Protein AF-A0A7Y6PXS3-F1 (afdb_monomer)

Foldseek 3Di:
DVVVVVVVVVVVVVVVVVVVVVVVVVVVVVVVVVVVVVVVVLPPPQQLQKDFPFFDPDDPVPFDDDPAWTQDPVVRFIEGEQQAPDSVRVSCVCVVCVLFHKYKFWADPVSDTHHPPPVVVVVVVVVVVVVVVVVVCCVVVVVVVVVVVVVDDDDDDDDDDDDDDDDDPPDDPPPPPPPPPDPPVPPPPPPRDITIHGMDRDPDPDD

Solvent-accessible surface area (backbone atoms only — not comparable to full-atom values): 12526 Å² total; per-residue (Å²): 122,66,70,62,56,55,51,53,54,49,51,54,50,50,53,52,51,50,53,49,51,58,51,52,49,54,53,51,52,51,53,49,51,54,51,50,51,52,51,51,64,73,59,51,73,57,72,83,43,53,42,63,72,49,72,51,85,73,63,72,87,81,37,56,69,61,84,48,45,25,43,36,84,88,80,72,42,57,34,34,29,42,34,72,23,40,68,68,56,40,48,51,51,39,61,77,48,73,32,75,44,30,36,32,36,43,32,49,95,88,65,50,71,46,33,63,64,36,63,68,61,54,51,54,50,49,52,50,51,54,52,53,51,51,52,52,48,50,55,55,49,49,51,49,51,54,57,60,58,74,70,71,83,82,86,85,89,84,90,84,87,86,86,88,87,81,88,83,86,84,72,78,82,77,72,73,74,74,77,69,76,70,78,72,84,64,85,71,83,59,76,76,43,76,49,35,16,32,43,37,66,62,81,81,80,90,124

Radius of gyration: 32.21 Å; Cα contacts (8 Å, |Δi|>4): 172; chains: 1; bounding box: 71×82×68 Å

Sequence (207 aa):
MSYRNDVDALAARHDALAAEVAAKSRELDSTRQLLDEAKAKARLPVLPNIRVASPCHADWTAMTGDERVRACAQCNKNVYNLSEMTRDEAEALIVSREGRLCVRYYQRTDGTILLKDCSVGITQRRKRRVIAAGAAALLAGGGLFMFLRSRGDDAPSSRISVATEPESLMGVVAVRPETVPQPEVEAMQGQMMVKMGDVAVDPIEDR

Secondary structure (DSSP, 8-state):
-HHHHHHHHHHHHHHHHHHHHHHHHHHHHHHHHHHHHHHHHHTS-TGGGEEEEEE----GGGSEE-SSEEEETTTTEEEEEGGGS-HHHHHHHHHHTTT-SEEEEEE-TTS-EE-TT-HHHHHHHHHHHHHHHHHHHHHHHHHHHHHHHTT-----------------------------------------EEEEEEEEEPP----

Mean predicted aligned error: 17.83 Å

pLDDT: mean 72.42, std 19.6, range [31.81, 98.56]

Structure (mmCIF, N/CA/C/O backbone):
data_AF-A0A7Y6PXS3-F1
#
_entry.id   AF-A0A7Y6PXS3-F1
#
loop_
_atom_site.group_PDB
_atom_site.id
_atom_site.type_symbol
_atom_site.label_atom_id
_atom_site.label_alt_id
_atom_site.label_comp_id
_atom_site.label_asym_id
_atom_site.label_entity_id
_atom_site.label_seq_id
_atom_site.pdbx_PDB_ins_code
_atom_site.Cartn_x
_atom_site.Cartn_y
_atom_site.Cartn_z
_atom_site.occupancy
_atom_site.B_iso_or_equiv
_atom_site.auth_seq_id
_atom_site.auth_comp_id
_atom_site.auth_asym_id
_atom_site.auth_atom_id
_atom_site.pdbx_PDB_model_num
ATOM 1 N N . MET A 1 1 ? 50.178 -14.813 -39.168 1.00 64.31 1 MET A N 1
ATOM 2 C CA . MET A 1 1 ? 48.741 -15.112 -39.373 1.00 64.31 1 MET A CA 1
ATOM 3 C C . MET A 1 1 ? 47.994 -15.498 -38.087 1.00 64.31 1 MET A C 1
ATOM 5 O O . MET A 1 1 ? 46.794 -15.297 -38.077 1.00 64.31 1 MET 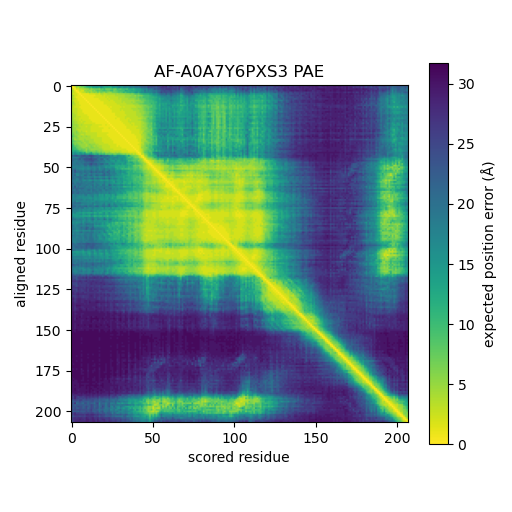A O 1
ATOM 9 N N . SER A 1 2 ? 48.651 -15.944 -36.999 1.00 75.19 2 SER A N 1
ATOM 10 C CA . SER A 1 2 ? 47.989 -16.347 -35.731 1.00 75.19 2 SER A CA 1
ATOM 11 C C . SER A 1 2 ? 47.136 -15.256 -35.061 1.00 75.19 2 SER A C 1
ATOM 13 O O . SER A 1 2 ? 45.990 -15.505 -34.723 1.00 75.19 2 SER A O 1
ATOM 15 N N . TYR A 1 3 ? 47.651 -14.024 -34.958 1.00 76.31 3 TYR A N 1
ATOM 16 C CA . TYR A 1 3 ? 47.002 -12.940 -34.202 1.00 76.31 3 TYR A CA 1
ATOM 17 C C . TYR A 1 3 ? 45.586 -12.570 -34.684 1.00 76.31 3 TYR A C 1
ATOM 19 O O . TYR A 1 3 ? 44.718 -12.293 -33.866 1.00 76.31 3 TYR A O 1
ATOM 27 N N . ARG A 1 4 ? 45.326 -12.577 -36.002 1.00 78.50 4 ARG A N 1
ATOM 28 C CA . ARG A 1 4 ? 43.981 -12.271 -36.531 1.00 78.50 4 ARG A CA 1
ATOM 29 C C . ARG A 1 4 ? 42.959 -13.339 -36.134 1.00 78.50 4 ARG A C 1
ATOM 31 O O . ARG A 1 4 ? 41.868 -12.984 -35.716 1.00 78.50 4 ARG A O 1
ATOM 38 N N . ASN A 1 5 ? 43.354 -14.612 -36.157 1.00 87.75 5 ASN A N 1
ATOM 39 C CA . ASN A 1 5 ? 42.475 -15.716 -35.770 1.00 87.75 5 ASN A CA 1
ATOM 40 C C . ASN A 1 5 ? 42.091 -15.648 -34.282 1.00 87.75 5 ASN A C 1
ATOM 42 O O . ASN A 1 5 ? 40.957 -15.958 -33.927 1.00 87.75 5 ASN A O 1
ATOM 46 N N . ASP A 1 6 ? 43.014 -15.213 -33.419 1.00 91.94 6 ASP A N 1
ATOM 47 C CA . ASP A 1 6 ? 42.749 -15.059 -31.984 1.00 91.94 6 ASP A CA 1
ATOM 48 C C . ASP A 1 6 ? 41.764 -13.908 -31.707 1.00 91.94 6 ASP A C 1
ATOM 50 O O . ASP A 1 6 ? 40.873 -14.035 -30.866 1.00 91.94 6 ASP A O 1
ATOM 54 N N . VAL A 1 7 ? 41.884 -12.799 -32.447 1.00 95.12 7 VAL A N 1
ATOM 55 C CA . VAL A 1 7 ? 40.955 -11.659 -32.358 1.00 95.12 7 VAL A CA 1
ATOM 56 C C . VAL A 1 7 ? 39.558 -12.051 -32.839 1.00 95.12 7 VAL A C 1
ATOM 58 O O . VAL A 1 7 ? 38.582 -11.757 -32.151 1.00 95.12 7 VAL A O 1
ATOM 61 N N . ASP A 1 8 ? 39.457 -12.767 -33.959 1.00 94.75 8 ASP A N 1
ATOM 62 C CA . ASP A 1 8 ? 38.175 -13.236 -34.492 1.00 94.75 8 ASP A CA 1
ATOM 63 C C . ASP A 1 8 ? 37.494 -14.225 -33.527 1.00 94.75 8 ASP A C 1
ATOM 65 O O . ASP A 1 8 ? 36.286 -14.154 -33.294 1.00 94.75 8 ASP A O 1
ATOM 69 N N . ALA A 1 9 ? 38.270 -15.107 -32.884 1.00 94.56 9 ALA A N 1
ATOM 70 C CA . ALA A 1 9 ? 37.759 -16.027 -31.869 1.00 94.56 9 ALA A CA 1
ATOM 71 C C . ALA A 1 9 ? 37.239 -15.299 -30.616 1.00 94.56 9 ALA A C 1
ATOM 73 O O . ALA A 1 9 ? 36.223 -15.699 -30.038 1.00 94.56 9 ALA A O 1
ATOM 74 N N . LEU A 1 10 ? 37.914 -14.230 -30.185 1.00 96.50 10 LEU A N 1
ATOM 75 C CA . LEU A 1 10 ? 37.460 -13.397 -29.070 1.00 96.50 10 LEU A CA 1
ATOM 76 C C . LEU A 1 10 ? 36.211 -12.591 -29.431 1.00 96.50 10 LEU A C 1
ATOM 78 O O . LEU A 1 10 ? 35.295 -12.525 -28.613 1.00 96.50 10 LEU A O 1
ATOM 82 N N . ALA A 1 11 ? 36.143 -12.038 -30.644 1.00 96.50 11 ALA A N 1
ATOM 83 C CA . ALA A 1 11 ? 34.960 -11.340 -31.141 1.00 96.50 11 ALA A CA 1
ATOM 84 C C . ALA A 1 11 ? 33.741 -12.277 -31.176 1.00 96.50 11 ALA A C 1
ATOM 86 O O . ALA A 1 11 ? 32.699 -11.954 -30.614 1.00 96.50 11 ALA A O 1
ATOM 87 N N . ALA A 1 12 ? 33.903 -13.498 -31.694 1.00 96.25 12 ALA A N 1
ATOM 88 C CA . ALA A 1 12 ? 32.833 -14.494 -31.703 1.00 96.25 12 ALA A CA 1
ATOM 89 C C . ALA A 1 12 ? 32.352 -14.867 -30.287 1.00 96.25 12 ALA A C 1
ATOM 91 O O . ALA A 1 12 ? 31.154 -15.026 -30.051 1.00 96.25 12 ALA A O 1
ATOM 92 N N . ARG A 1 13 ? 33.271 -14.982 -29.316 1.00 97.62 13 ARG A N 1
ATOM 93 C CA . ARG A 1 13 ? 32.910 -15.212 -27.905 1.00 97.62 13 ARG A CA 1
ATOM 94 C C . ARG A 1 13 ? 32.180 -14.022 -27.297 1.00 97.62 13 ARG A C 1
ATOM 96 O O . ARG A 1 13 ? 31.221 -14.227 -26.559 1.00 97.62 13 ARG A O 1
ATOM 103 N N . HIS A 1 14 ? 32.631 -12.805 -27.587 1.00 98.31 14 HIS A N 1
ATOM 104 C CA . HIS A 1 14 ? 31.965 -11.587 -27.141 1.00 98.31 14 HIS A CA 1
ATOM 105 C C . HIS A 1 14 ? 30.523 -11.542 -27.653 1.00 98.31 14 HIS A C 1
ATOM 107 O O . HIS A 1 14 ? 29.606 -11.344 -26.861 1.00 98.31 14 HIS A O 1
ATOM 113 N N . ASP A 1 15 ? 30.313 -11.802 -28.940 1.00 98.25 15 ASP A N 1
ATOM 114 C CA . ASP A 1 15 ? 28.985 -11.751 -29.550 1.00 98.25 15 ASP A CA 1
ATOM 115 C C . ASP A 1 15 ? 28.064 -12.851 -29.005 1.00 98.25 15 ASP A C 1
ATOM 117 O O . ASP A 1 15 ? 26.885 -12.606 -28.743 1.00 98.25 15 ASP A O 1
ATOM 121 N N . ALA A 1 16 ? 28.609 -14.043 -28.737 1.00 97.81 16 ALA A N 1
ATOM 122 C CA . ALA A 1 16 ? 27.878 -15.118 -28.072 1.00 97.81 16 ALA A CA 1
ATOM 123 C C . ALA A 1 16 ? 27.448 -14.732 -26.644 1.00 97.81 16 ALA A C 1
ATOM 125 O O . ALA A 1 16 ? 26.290 -14.928 -26.272 1.00 97.81 16 ALA A O 1
ATOM 126 N N . LEU A 1 17 ? 28.350 -14.135 -25.858 1.00 98.38 17 LEU A N 1
ATOM 127 C CA . LEU A 1 17 ? 28.033 -13.644 -24.513 1.00 98.38 17 LEU A CA 1
ATOM 128 C C . LEU A 1 17 ? 27.019 -12.495 -24.558 1.00 98.38 17 LEU A C 1
ATOM 130 O O . LEU A 1 17 ? 26.105 -12.456 -23.738 1.00 98.38 17 LEU A O 1
ATOM 134 N N . ALA A 1 18 ? 27.135 -11.587 -25.528 1.00 98.12 18 ALA A N 1
ATOM 135 C CA . ALA A 1 18 ? 26.183 -10.500 -25.722 1.00 98.12 18 ALA A CA 1
ATOM 136 C C . ALA A 1 18 ? 24.776 -11.035 -26.039 1.00 98.12 18 ALA A C 1
ATOM 138 O O . ALA A 1 18 ? 23.789 -10.557 -25.473 1.00 98.12 18 ALA A O 1
ATOM 139 N N . ALA A 1 19 ? 24.679 -12.071 -26.878 1.00 97.81 19 ALA A N 1
ATOM 140 C CA . ALA A 1 19 ? 23.418 -12.748 -27.163 1.00 97.81 19 ALA A CA 1
ATOM 141 C C . ALA A 1 19 ? 22.831 -13.436 -25.916 1.00 97.81 19 ALA A C 1
ATOM 143 O O . ALA A 1 19 ? 21.621 -13.355 -25.685 1.00 97.81 19 ALA A O 1
ATOM 144 N N . GLU A 1 20 ? 23.668 -14.063 -25.082 1.00 98.06 20 GLU A N 1
ATOM 145 C CA . GLU A 1 20 ? 23.229 -14.674 -23.821 1.00 98.06 20 GLU A CA 1
ATOM 146 C C . GLU A 1 20 ? 22.713 -13.624 -22.824 1.00 98.06 20 GLU A C 1
ATOM 148 O O . GLU A 1 20 ? 21.640 -13.793 -22.239 1.00 98.06 20 GLU A O 1
ATOM 153 N N . VAL A 1 21 ? 23.426 -12.504 -22.667 1.00 98.56 21 VAL A N 1
ATOM 154 C CA . VAL A 1 21 ? 22.996 -11.381 -21.818 1.00 98.56 21 VAL A CA 1
ATOM 155 C C . VAL A 1 21 ? 21.653 -10.830 -22.294 1.00 98.56 21 VAL A C 1
ATOM 157 O O . VAL A 1 21 ? 20.761 -10.617 -21.474 1.00 98.56 21 VAL A O 1
ATOM 160 N N . ALA A 1 22 ? 21.466 -10.672 -23.608 1.00 98.00 22 ALA A N 1
ATOM 161 C CA . ALA A 1 22 ? 20.204 -10.218 -24.191 1.00 98.00 22 ALA A CA 1
ATOM 162 C C . ALA A 1 22 ? 19.053 -11.232 -24.027 1.00 98.00 22 ALA A C 1
ATOM 164 O O . ALA A 1 22 ? 17.876 -10.862 -24.028 1.00 98.00 22 ALA A O 1
ATOM 165 N N . ALA A 1 23 ? 19.346 -12.530 -23.915 1.00 97.62 23 ALA A N 1
ATOM 166 C CA . ALA A 1 23 ? 18.339 -13.536 -23.583 1.00 97.62 23 ALA A CA 1
ATOM 167 C C . ALA A 1 23 ? 17.927 -13.439 -22.105 1.00 97.62 23 ALA A C 1
ATOM 169 O O . ALA A 1 23 ? 16.736 -13.344 -21.811 1.00 97.62 23 ALA A O 1
ATOM 170 N N . LYS A 1 24 ? 18.902 -13.367 -21.191 1.00 97.94 24 LYS A N 1
ATOM 171 C CA . LYS A 1 24 ? 18.648 -13.246 -19.747 1.00 97.94 24 LYS A CA 1
ATOM 172 C C . LYS A 1 24 ? 17.965 -11.935 -19.365 1.00 97.94 24 LYS A C 1
ATOM 174 O O . LYS A 1 24 ? 17.116 -11.936 -18.479 1.00 97.94 24 LYS A O 1
ATOM 179 N N . SER A 1 25 ? 18.283 -10.823 -20.029 1.00 98.25 25 SER A N 1
ATOM 180 C CA . SER A 1 25 ? 17.599 -9.550 -19.771 1.00 98.25 25 SER A CA 1
ATOM 181 C C . SER A 1 25 ? 16.106 -9.637 -20.095 1.00 98.25 25 SER A C 1
ATOM 183 O O . SER A 1 25 ? 15.288 -9.200 -19.292 1.00 98.25 25 SER A O 1
ATOM 185 N N . ARG A 1 26 ? 15.737 -10.292 -21.206 1.00 98.12 26 ARG A N 1
ATOM 186 C CA . ARG A 1 26 ? 14.329 -10.531 -21.571 1.00 98.12 26 ARG A CA 1
ATOM 187 C C . ARG A 1 26 ? 13.597 -11.394 -20.543 1.00 98.12 26 ARG A C 1
ATOM 189 O O . ARG A 1 26 ? 12.448 -11.110 -20.217 1.00 98.12 26 ARG A O 1
ATOM 196 N N . GLU A 1 27 ? 14.254 -12.424 -20.015 1.00 97.81 27 GLU A N 1
ATOM 197 C CA . GLU A 1 27 ? 13.696 -13.268 -18.950 1.00 97.81 27 GLU A CA 1
ATOM 198 C C . GLU A 1 27 ? 13.474 -12.477 -17.647 1.00 97.81 27 GLU A C 1
ATOM 200 O O . GLU A 1 27 ? 12.410 -12.574 -17.024 1.00 97.81 27 GLU A O 1
ATOM 205 N N . LEU A 1 28 ? 14.444 -11.639 -17.260 1.00 98.12 28 LEU A N 1
ATOM 206 C CA . LEU A 1 28 ? 14.321 -10.747 -16.104 1.00 98.12 28 LEU A CA 1
ATOM 207 C C . LEU A 1 28 ? 13.178 -9.741 -16.276 1.00 98.12 28 LEU A C 1
ATOM 209 O O . LEU A 1 28 ? 12.398 -9.546 -15.342 1.00 98.12 28 LEU A O 1
ATOM 213 N N . ASP A 1 29 ? 13.041 -9.142 -17.459 1.00 98.06 29 ASP A N 1
ATOM 214 C CA . ASP A 1 29 ? 11.965 -8.196 -17.760 1.00 98.06 29 ASP A CA 1
ATOM 215 C C . ASP A 1 29 ? 10.587 -8.870 -17.692 1.00 98.06 29 ASP A C 1
ATOM 217 O O . ASP A 1 29 ? 9.667 -8.331 -17.073 1.00 98.06 29 ASP A O 1
ATOM 221 N N . SER A 1 30 ? 10.452 -10.085 -18.237 1.00 97.75 30 SER A N 1
ATOM 222 C CA . SER A 1 30 ? 9.224 -10.883 -18.120 1.00 97.75 30 SER A CA 1
ATOM 223 C C . SER A 1 30 ? 8.884 -11.188 -16.660 1.00 97.75 30 SER A C 1
ATOM 225 O O . SER A 1 30 ? 7.739 -11.039 -16.238 1.00 97.75 30 SER A O 1
ATOM 227 N N . THR A 1 31 ? 9.872 -11.596 -15.863 1.00 96.75 31 THR A N 1
ATOM 228 C CA . THR A 1 31 ? 9.669 -11.904 -14.438 1.00 96.75 31 THR A CA 1
ATOM 229 C C . THR A 1 31 ? 9.246 -10.660 -13.659 1.00 96.75 31 THR A C 1
ATOM 231 O O . THR A 1 31 ? 8.359 -10.719 -12.806 1.00 96.75 31 THR A O 1
ATOM 234 N N . ARG A 1 32 ? 9.844 -9.508 -13.977 1.00 97.12 32 ARG A N 1
ATOM 235 C CA . ARG A 1 32 ? 9.475 -8.220 -13.390 1.00 97.12 32 ARG A CA 1
ATOM 236 C C . ARG A 1 32 ? 8.030 -7.845 -13.712 1.00 97.12 32 ARG A C 1
ATOM 238 O O . ARG A 1 32 ? 7.315 -7.437 -12.802 1.00 97.12 32 ARG A O 1
ATOM 245 N N . GLN A 1 33 ? 7.590 -8.020 -14.958 1.00 96.44 33 GLN A N 1
ATOM 246 C CA . GLN A 1 33 ? 6.200 -7.758 -15.350 1.00 96.44 33 GLN A CA 1
ATOM 247 C C . GLN A 1 33 ? 5.212 -8.629 -14.566 1.00 96.44 33 GLN A C 1
ATOM 249 O O . GLN A 1 33 ? 4.245 -8.103 -14.018 1.00 96.44 33 GLN A O 1
ATOM 254 N N . LEU A 1 34 ? 5.491 -9.930 -14.427 1.00 94.00 34 LEU A N 1
ATOM 255 C CA . LEU A 1 34 ? 4.662 -10.844 -13.631 1.00 94.00 34 LEU A CA 1
ATOM 256 C C . LEU A 1 34 ? 4.601 -10.430 -12.154 1.00 94.00 34 LEU A C 1
ATOM 258 O O . LEU A 1 34 ? 3.540 -10.481 -11.529 1.00 94.00 34 LEU A O 1
ATOM 262 N N . LEU A 1 35 ? 5.729 -9.990 -11.590 1.00 93.69 35 LEU A N 1
ATOM 263 C CA . LEU A 1 35 ? 5.781 -9.494 -10.217 1.00 93.69 35 LEU A CA 1
ATOM 264 C C . LEU A 1 35 ? 4.953 -8.214 -10.043 1.00 93.69 35 LEU A C 1
ATOM 266 O O . LEU A 1 35 ? 4.255 -8.066 -9.038 1.00 93.69 35 LEU A O 1
ATOM 270 N N . ASP A 1 36 ? 5.036 -7.290 -10.996 1.00 87.31 36 ASP A N 1
ATOM 271 C CA . ASP A 1 36 ? 4.289 -6.034 -10.962 1.00 87.31 36 ASP A CA 1
ATOM 272 C C . ASP A 1 36 ? 2.778 -6.279 -11.119 1.00 87.31 36 ASP A C 1
ATOM 274 O O . ASP A 1 36 ? 1.988 -5.685 -10.383 1.00 87.31 36 ASP A O 1
ATOM 278 N N . GLU A 1 37 ? 2.369 -7.223 -11.973 1.00 84.56 37 GLU A N 1
ATOM 279 C CA . GLU A 1 37 ? 0.974 -7.664 -12.092 1.00 84.56 37 GLU A CA 1
ATOM 280 C C . GLU A 1 37 ? 0.470 -8.310 -10.792 1.00 84.56 37 GLU A C 1
ATOM 282 O O . GLU A 1 37 ? -0.598 -7.952 -10.290 1.00 84.56 37 GLU A O 1
ATOM 287 N N . ALA A 1 38 ? 1.245 -9.220 -10.194 1.00 80.38 38 ALA A N 1
ATOM 288 C CA . ALA A 1 38 ? 0.886 -9.852 -8.925 1.00 80.38 38 ALA A CA 1
ATOM 289 C C . ALA A 1 38 ? 0.753 -8.824 -7.788 1.00 80.38 38 ALA A C 1
ATOM 291 O O . ALA A 1 38 ? -0.185 -8.887 -6.992 1.00 80.38 38 ALA A O 1
ATOM 292 N N . LYS A 1 39 ? 1.648 -7.828 -7.733 1.00 77.69 39 LYS A N 1
ATOM 293 C CA . LYS A 1 39 ? 1.549 -6.707 -6.786 1.00 77.69 39 LYS A CA 1
ATOM 294 C C . LYS A 1 39 ? 0.325 -5.839 -7.049 1.00 77.69 39 LYS A C 1
ATOM 296 O O . LYS A 1 39 ? -0.316 -5.420 -6.092 1.00 77.69 39 LYS A O 1
ATOM 301 N N . ALA A 1 40 ? -0.006 -5.561 -8.308 1.00 71.44 40 ALA A N 1
ATOM 302 C CA . ALA A 1 40 ? -1.217 -4.824 -8.657 1.00 71.44 40 ALA A CA 1
ATOM 303 C C . ALA A 1 40 ? -2.475 -5.589 -8.218 1.00 71.44 40 ALA A C 1
ATOM 305 O O . ALA A 1 40 ? -3.365 -4.987 -7.624 1.00 71.44 40 ALA A O 1
ATOM 306 N N . LYS A 1 41 ? -2.498 -6.918 -8.404 1.00 69.94 41 LYS A N 1
ATOM 307 C CA . LYS A 1 41 ? -3.568 -7.799 -7.909 1.00 69.94 41 LYS A CA 1
ATOM 308 C C . LYS A 1 41 ? -3.692 -7.775 -6.381 1.00 69.94 41 LYS A C 1
ATOM 310 O O . LYS A 1 41 ? -4.790 -7.674 -5.848 1.00 69.94 41 LYS A O 1
ATOM 315 N N . ALA A 1 42 ? -2.569 -7.780 -5.666 1.00 65.38 42 ALA A N 1
ATOM 316 C CA . ALA A 1 42 ? -2.560 -7.633 -4.209 1.00 65.38 42 ALA A CA 1
ATOM 317 C C . ALA A 1 42 ? -2.992 -6.230 -3.729 1.00 65.38 42 ALA A C 1
ATOM 319 O O . ALA A 1 42 ? -3.463 -6.090 -2.604 1.00 65.38 42 ALA A O 1
ATOM 320 N N . ARG A 1 43 ? -2.835 -5.201 -4.574 1.00 60.56 43 ARG A N 1
ATOM 321 C CA . ARG A 1 43 ? -3.251 -3.810 -4.328 1.00 60.56 43 ARG A CA 1
ATOM 322 C C . ARG A 1 43 ? -4.677 -3.498 -4.790 1.00 60.56 43 ARG A C 1
ATOM 324 O O . ARG A 1 43 ? -5.063 -2.329 -4.715 1.00 60.56 43 ARG A O 1
ATOM 331 N N . LEU A 1 44 ? -5.465 -4.474 -5.280 1.00 60.84 44 LEU A N 1
ATOM 332 C CA . LEU A 1 44 ? -6.900 -4.227 -5.484 1.00 60.84 44 LEU A CA 1
ATOM 333 C C . LEU A 1 44 ? -7.463 -3.645 -4.187 1.00 60.84 44 LEU A C 1
ATOM 335 O O . LEU A 1 44 ? -7.051 -4.078 -3.113 1.00 60.84 44 LEU A O 1
ATOM 339 N N . PRO A 1 45 ? -8.329 -2.626 -4.263 1.00 63.00 45 PRO A N 1
ATOM 340 C CA . PRO A 1 45 ? -8.551 -1.726 -3.149 1.00 63.00 45 PRO A CA 1
ATOM 341 C C . PRO A 1 45 ? -9.286 -2.455 -2.018 1.00 63.00 45 PRO A C 1
ATOM 343 O O . PRO A 1 45 ? -10.512 -2.474 -1.953 1.00 63.00 45 PRO A O 1
ATOM 346 N N . VAL A 1 46 ? -8.512 -3.049 -1.105 1.00 71.62 46 VAL A N 1
ATOM 347 C CA . VAL A 1 46 ? -9.026 -3.839 0.017 1.00 71.62 46 VAL A CA 1
ATOM 348 C C . VAL A 1 46 ? -9.764 -2.917 0.984 1.00 71.62 46 VAL A C 1
ATOM 350 O O . VAL A 1 46 ? -10.853 -3.234 1.441 1.00 71.62 46 VAL A O 1
ATOM 353 N N . LEU A 1 47 ? -9.217 -1.724 1.244 1.00 75.62 47 LEU A N 1
ATOM 354 C CA . LEU A 1 47 ? -9.760 -0.783 2.229 1.00 75.62 47 LEU A CA 1
ATOM 355 C C . LEU A 1 47 ? -11.200 -0.295 1.973 1.00 75.62 47 LEU A C 1
ATOM 357 O O . LEU A 1 47 ? -11.964 -0.285 2.935 1.00 75.62 47 LEU A O 1
ATOM 361 N N . PRO A 1 48 ? -11.619 0.126 0.761 1.00 74.44 48 PRO A N 1
ATOM 362 C CA . PRO A 1 48 ? -13.012 0.524 0.537 1.00 74.44 48 PRO A CA 1
ATOM 363 C C . PRO A 1 48 ? -14.015 -0.633 0.639 1.00 74.44 48 PRO A C 1
ATOM 365 O O . PRO A 1 48 ? -15.190 -0.371 0.880 1.00 74.44 48 PRO A O 1
ATOM 368 N N . ASN A 1 49 ? -13.567 -1.885 0.517 1.00 74.44 49 ASN A N 1
ATOM 369 C CA . ASN A 1 49 ? -14.426 -3.073 0.586 1.00 74.44 49 ASN A CA 1
ATOM 370 C C . ASN A 1 49 ? -14.496 -3.690 1.993 1.00 74.44 49 ASN A C 1
ATOM 372 O O . ASN A 1 49 ? -15.097 -4.747 2.184 1.00 74.44 49 ASN A O 1
ATOM 376 N N . ILE A 1 50 ? -13.882 -3.046 2.988 1.00 78.50 50 ILE A N 1
ATOM 377 C CA . ILE A 1 50 ? -13.900 -3.514 4.372 1.00 78.50 50 ILE A CA 1
ATOM 378 C C . ILE A 1 50 ? -15.075 -2.917 5.126 1.00 78.50 50 ILE A C 1
ATOM 380 O O . ILE A 1 50 ? -15.250 -1.696 5.213 1.00 78.50 50 ILE A O 1
ATOM 384 N N . ARG A 1 51 ? -15.838 -3.800 5.766 1.00 80.25 51 ARG A N 1
ATOM 385 C CA . ARG A 1 51 ? -16.883 -3.435 6.718 1.00 80.25 51 ARG A CA 1
ATOM 386 C C . ARG A 1 51 ? -16.639 -4.150 8.038 1.00 80.25 51 ARG A C 1
ATOM 388 O O . ARG A 1 51 ? -16.105 -5.253 8.081 1.00 80.25 51 ARG A O 1
ATOM 395 N N . VAL A 1 52 ? -17.062 -3.520 9.128 1.00 82.94 52 VAL A N 1
ATOM 396 C CA . VAL A 1 52 ? -17.152 -4.195 10.423 1.00 82.94 52 VAL A CA 1
ATOM 397 C C . VAL A 1 52 ? -18.416 -5.050 10.416 1.00 82.94 52 VAL A C 1
ATOM 399 O O . VAL A 1 52 ? -19.517 -4.499 10.416 1.00 82.94 52 VAL A O 1
ATOM 402 N N . ALA A 1 53 ? -18.259 -6.372 10.382 1.00 79.56 53 ALA A N 1
ATOM 403 C CA . ALA A 1 53 ? -19.380 -7.313 10.364 1.00 79.56 53 ALA A CA 1
ATOM 404 C C . ALA A 1 53 ? -19.959 -7.543 11.765 1.00 79.56 53 ALA A C 1
ATOM 406 O O . ALA A 1 53 ? -21.177 -7.562 11.934 1.00 79.56 53 ALA A O 1
ATOM 407 N N . SER A 1 54 ? -19.097 -7.671 12.777 1.00 81.25 54 SER A N 1
ATOM 408 C CA . SER A 1 54 ? -19.492 -7.836 14.181 1.00 81.25 54 SER A CA 1
ATOM 409 C C . SER A 1 54 ? -18.980 -6.653 15.015 1.00 81.25 54 SER A C 1
ATOM 411 O O . SER A 1 54 ? -17.806 -6.616 15.395 1.00 81.25 54 SER A O 1
ATOM 413 N N . PRO A 1 55 ? -19.824 -5.646 15.304 1.00 84.62 55 PRO A N 1
ATOM 414 C CA . PRO A 1 55 ? -19.394 -4.479 16.062 1.00 84.62 55 PRO A CA 1
ATOM 415 C C . PRO A 1 55 ? -19.016 -4.847 17.504 1.00 84.62 55 PRO A C 1
ATOM 417 O O . PRO A 1 55 ? -19.809 -5.415 18.257 1.00 84.62 55 PRO A O 1
ATOM 420 N N . CYS A 1 56 ? -17.804 -4.478 17.913 1.00 85.44 56 CYS A N 1
ATOM 421 C CA . CYS A 1 56 ? -17.344 -4.571 19.293 1.00 85.44 56 CYS A CA 1
ATOM 422 C C . CYS A 1 56 ? -17.639 -3.244 20.004 1.00 85.44 56 CYS A C 1
ATOM 424 O O . CYS A 1 56 ? -17.265 -2.181 19.517 1.00 85.44 56 CYS A O 1
ATOM 426 N N . HIS A 1 57 ? -18.308 -3.311 21.155 1.00 84.62 57 HIS A N 1
ATOM 427 C CA . HIS A 1 57 ? -18.767 -2.136 21.909 1.00 84.62 57 HIS A CA 1
ATOM 428 C C . HIS A 1 57 ? -17.869 -1.814 23.116 1.00 84.62 57 HIS A C 1
ATOM 430 O O . HIS A 1 57 ? -18.206 -0.952 23.924 1.00 84.62 57 HIS A O 1
ATOM 436 N N . ALA A 1 58 ? -16.743 -2.519 23.259 1.00 87.75 58 ALA A N 1
ATOM 437 C CA . ALA A 1 58 ? -15.792 -2.291 24.338 1.00 87.75 58 ALA A CA 1
ATOM 438 C C . ALA A 1 58 ? -15.201 -0.872 24.281 1.00 87.75 58 ALA A C 1
ATOM 440 O O . ALA A 1 58 ? -14.948 -0.331 23.203 1.00 87.75 58 ALA A O 1
ATOM 441 N N . ASP A 1 59 ? -14.907 -0.285 25.440 1.00 87.88 59 ASP A N 1
ATOM 442 C CA . ASP A 1 59 ? -14.198 0.992 25.483 1.00 87.88 59 ASP A CA 1
ATOM 443 C C . ASP A 1 59 ? -12.711 0.781 25.177 1.00 87.88 59 ASP A C 1
ATOM 445 O O . ASP A 1 59 ? -11.993 0.099 25.906 1.00 87.88 59 ASP A O 1
ATOM 449 N N . TRP A 1 60 ? -12.243 1.405 24.100 1.00 87.31 60 TRP A N 1
ATOM 450 C CA . TRP A 1 60 ? -10.835 1.434 23.705 1.00 87.31 60 TRP A CA 1
ATOM 451 C C . TRP A 1 60 ? -9.922 1.988 24.798 1.00 87.31 60 TRP A C 1
ATOM 453 O O . TRP A 1 60 ? -8.799 1.511 24.962 1.00 87.31 60 TRP A O 1
ATOM 463 N N . THR A 1 61 ? -10.398 2.978 25.555 1.00 88.12 61 THR A N 1
ATOM 464 C CA . THR A 1 61 ? -9.620 3.647 26.608 1.00 88.12 61 THR A CA 1
ATOM 465 C C . THR A 1 61 ? -9.313 2.698 27.762 1.00 88.12 61 THR A C 1
ATOM 467 O O . THR A 1 61 ? -8.248 2.796 28.363 1.00 88.12 61 THR A O 1
ATOM 470 N N . ALA A 1 62 ? -10.206 1.740 28.019 1.00 88.56 62 ALA A N 1
ATOM 471 C CA . ALA A 1 62 ? -10.048 0.708 29.038 1.00 88.56 62 ALA A CA 1
ATOM 472 C C . ALA A 1 62 ? -9.183 -0.487 28.583 1.00 88.56 62 ALA A C 1
ATOM 474 O O . ALA A 1 62 ? -8.911 -1.384 29.379 1.00 88.56 62 ALA A O 1
ATOM 475 N N . MET A 1 63 ? -8.761 -0.532 27.313 1.00 90.75 63 MET A N 1
ATOM 476 C CA . MET A 1 63 ? -7.918 -1.609 26.785 1.00 90.75 63 MET A CA 1
ATOM 477 C C . MET A 1 63 ? -6.434 -1.365 27.072 1.00 90.75 63 MET A C 1
ATOM 479 O O . MET A 1 63 ? -5.964 -0.230 27.117 1.00 90.75 63 MET A O 1
ATOM 483 N N . THR A 1 64 ? -5.671 -2.449 27.191 1.00 89.94 64 THR A N 1
ATOM 484 C CA . THR A 1 64 ? -4.220 -2.401 27.410 1.00 89.94 64 THR A CA 1
ATOM 485 C C . THR A 1 64 ? -3.469 -2.499 26.083 1.00 89.94 64 THR A C 1
ATOM 487 O O . THR A 1 64 ? -3.743 -3.394 25.283 1.00 89.94 64 THR A O 1
ATOM 490 N N . GLY A 1 65 ? -2.511 -1.603 25.847 1.00 91.31 65 GLY A N 1
ATOM 491 C CA . GLY A 1 65 ? -1.672 -1.594 24.646 1.00 91.31 65 GLY A CA 1
ATOM 492 C C . GLY A 1 65 ? -1.194 -0.190 24.286 1.00 91.31 65 GLY A C 1
ATOM 493 O O . GLY A 1 65 ? -1.114 0.676 25.156 1.00 91.31 65 GLY A O 1
ATOM 494 N N . ASP A 1 66 ? -0.889 0.026 23.009 1.00 90.94 66 ASP A N 1
ATOM 495 C CA . ASP A 1 66 ? -0.478 1.322 22.462 1.00 90.94 66 ASP A CA 1
ATOM 496 C C . ASP A 1 66 ? -1.599 1.966 21.612 1.00 90.94 66 ASP A C 1
ATOM 498 O O . ASP A 1 66 ? -2.754 1.538 21.638 1.00 90.94 66 ASP A O 1
ATOM 502 N N . GLU A 1 67 ? -1.307 3.051 20.890 1.00 88.75 67 GLU A N 1
ATOM 503 C CA . GLU A 1 67 ? -2.299 3.716 20.024 1.00 88.75 67 GLU A CA 1
ATOM 504 C C . GLU A 1 67 ? -2.618 2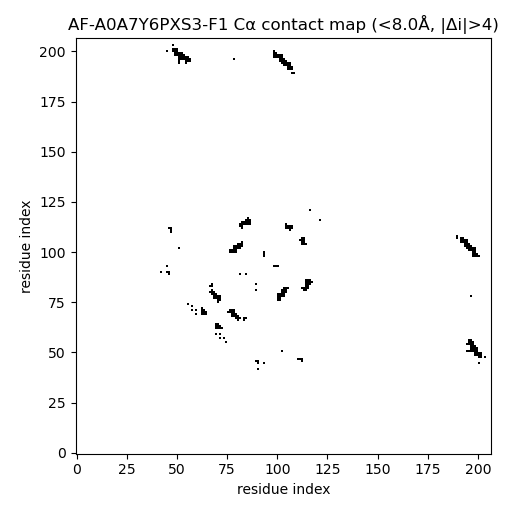.945 18.733 1.00 88.75 67 GLU A C 1
ATOM 506 O O . GLU A 1 67 ? -3.646 3.200 18.098 1.00 88.75 67 GLU A O 1
ATOM 511 N N . ARG A 1 68 ? -1.768 1.988 18.342 1.00 89.62 68 ARG A N 1
ATOM 512 C CA . ARG A 1 68 ? -1.922 1.186 17.121 1.00 89.62 68 ARG A CA 1
ATOM 513 C C . ARG A 1 68 ? -2.609 -0.146 17.399 1.00 89.62 68 ARG A C 1
ATOM 515 O O . ARG A 1 68 ? -3.412 -0.584 16.577 1.00 89.62 68 ARG A O 1
ATOM 522 N N . VAL A 1 69 ? -2.302 -0.794 18.519 1.00 92.25 69 VAL A N 1
ATOM 523 C CA . VAL A 1 69 ? -2.777 -2.127 18.888 1.00 92.25 69 VAL A CA 1
ATOM 524 C C . VAL A 1 69 ? -3.084 -2.178 20.377 1.00 92.25 69 VAL A C 1
ATOM 526 O O . VAL A 1 69 ? -2.219 -1.930 21.219 1.00 92.25 69 VAL A O 1
ATOM 529 N N . ARG A 1 70 ? -4.310 -2.587 20.706 1.00 92.94 70 ARG A N 1
ATOM 530 C CA . ARG A 1 70 ? -4.712 -2.875 22.085 1.00 92.94 70 ARG A CA 1
ATOM 531 C C . ARG A 1 70 ? -5.375 -4.235 22.196 1.00 92.94 70 ARG A C 1
ATOM 533 O O . ARG A 1 70 ? -6.052 -4.680 21.274 1.00 92.94 70 ARG A O 1
ATOM 540 N N . ALA A 1 71 ? -5.194 -4.897 23.329 1.00 91.81 71 ALA A N 1
ATOM 541 C CA . ALA A 1 71 ? -5.865 -6.152 23.627 1.00 91.81 71 ALA A CA 1
ATOM 542 C C . ALA A 1 71 ? -7.249 -5.871 24.226 1.00 91.81 71 ALA A C 1
ATOM 544 O O . ALA A 1 71 ? -7.372 -5.192 25.248 1.00 91.81 71 ALA A O 1
ATOM 545 N N . CYS A 1 72 ? -8.297 -6.406 23.600 1.00 91.44 72 CYS A N 1
ATOM 546 C CA . CYS A 1 72 ? -9.654 -6.309 24.123 1.00 91.44 72 CYS A CA 1
ATOM 547 C C . CYS A 1 72 ? -10.011 -7.568 24.917 1.00 91.44 72 CYS A C 1
ATOM 549 O O . CYS A 1 72 ? -10.049 -8.667 24.364 1.00 91.44 72 CYS A O 1
ATOM 551 N N . ALA A 1 73 ? -10.352 -7.399 26.195 1.00 88.56 73 ALA A N 1
ATOM 552 C CA . ALA A 1 73 ? -10.798 -8.498 27.053 1.00 88.56 73 ALA A CA 1
ATOM 553 C C . ALA A 1 73 ? -12.183 -9.054 26.663 1.00 88.56 73 ALA A C 1
ATOM 555 O O . ALA A 1 73 ? -12.473 -10.212 26.937 1.00 88.56 73 ALA A O 1
ATOM 556 N N . GLN A 1 74 ? -13.034 -8.254 26.007 1.00 86.81 74 GLN A N 1
ATOM 557 C CA . GLN A 1 74 ? -14.401 -8.658 25.655 1.00 86.81 74 GLN A CA 1
ATOM 558 C C . GLN A 1 74 ? -14.451 -9.588 24.436 1.00 86.81 74 GLN A C 1
ATOM 560 O O . GLN A 1 74 ? -15.176 -10.577 24.456 1.00 86.81 74 GLN A O 1
ATOM 565 N N . CYS A 1 75 ? -13.694 -9.287 23.374 1.00 84.81 75 CYS A N 1
ATOM 566 C CA . CYS A 1 75 ? -13.628 -10.141 22.183 1.00 84.81 75 CYS A CA 1
ATOM 567 C C . CYS A 1 75 ? -12.408 -11.074 22.161 1.00 84.81 75 CYS A C 1
ATOM 569 O O . CYS A 1 75 ? -12.290 -11.879 21.241 1.00 84.81 75 CYS A O 1
ATOM 571 N N . ASN A 1 76 ? -11.519 -10.975 23.159 1.00 88.38 76 ASN A N 1
ATOM 572 C CA . ASN A 1 76 ? -10.279 -11.746 23.293 1.00 88.38 76 ASN A CA 1
ATOM 573 C C . ASN A 1 76 ? -9.388 -11.702 22.033 1.00 88.38 76 ASN A C 1
ATOM 575 O O . ASN A 1 76 ? -8.765 -12.690 21.643 1.00 88.38 76 ASN A O 1
ATOM 579 N N . LYS A 1 77 ? -9.364 -10.546 21.362 1.00 87.50 77 LYS A N 1
ATOM 580 C CA . LYS A 1 77 ? -8.577 -10.282 20.151 1.00 87.50 77 LYS A CA 1
ATOM 581 C C . LYS A 1 77 ? -7.787 -8.989 20.314 1.00 87.50 77 LYS A C 1
ATOM 583 O O . LYS A 1 77 ? -8.164 -8.096 21.078 1.00 87.50 77 LYS A O 1
ATOM 588 N N . ASN A 1 78 ? -6.721 -8.870 19.528 1.00 91.06 78 ASN A N 1
ATOM 589 C CA . ASN A 1 78 ? -6.040 -7.598 19.332 1.00 91.06 78 ASN A CA 1
ATOM 590 C C . ASN A 1 78 ? -6.891 -6.711 18.421 1.00 91.06 78 ASN A C 1
ATOM 592 O O . ASN A 1 78 ? -7.291 -7.128 17.332 1.00 91.06 78 ASN A O 1
ATOM 596 N N . VAL A 1 79 ? -7.165 -5.501 18.892 1.00 91.62 79 VAL A N 1
ATOM 597 C CA . VAL A 1 79 ? -7.891 -4.462 18.176 1.00 91.62 79 VAL A CA 1
ATOM 598 C C . VAL A 1 79 ? -6.876 -3.509 17.561 1.00 91.62 79 VAL A C 1
ATOM 600 O O . VAL A 1 79 ? -6.095 -2.874 18.271 1.00 91.62 79 VAL A O 1
ATOM 603 N N . TYR A 1 80 ? -6.885 -3.424 16.235 1.00 91.81 80 TYR A N 1
ATOM 604 C CA . TYR A 1 80 ? -5.953 -2.615 15.457 1.00 91.81 80 TYR A CA 1
ATOM 605 C C . TYR A 1 80 ? -6.594 -1.293 15.042 1.00 91.81 80 TYR A C 1
ATOM 607 O O . TYR A 1 80 ? -7.627 -1.277 14.374 1.00 91.81 80 TYR A O 1
ATOM 615 N N . ASN A 1 81 ? -5.977 -0.172 15.399 1.00 92.38 81 ASN A N 1
ATOM 616 C CA . ASN A 1 81 ? -6.439 1.151 14.999 1.00 92.38 81 ASN A CA 1
ATOM 617 C C . ASN A 1 81 ? -5.874 1.518 13.620 1.00 92.38 81 ASN A C 1
ATOM 619 O O . ASN A 1 81 ? -4.738 1.979 13.508 1.00 92.38 81 ASN A O 1
ATOM 623 N N . LEU A 1 82 ? -6.675 1.348 12.564 1.00 90.25 82 LEU A N 1
ATOM 624 C CA . LEU A 1 82 ? -6.253 1.659 11.192 1.00 90.25 82 LEU A CA 1
ATOM 625 C C . LEU A 1 82 ? -6.035 3.163 10.979 1.00 90.25 82 LEU A C 1
ATOM 627 O O . LEU A 1 82 ? -5.295 3.555 10.082 1.00 90.25 82 LEU A O 1
ATOM 631 N N . SER A 1 83 ? -6.641 4.012 11.814 1.00 88.69 83 SER A N 1
ATOM 632 C CA . SER A 1 83 ? -6.493 5.470 11.695 1.00 88.69 83 SER A CA 1
ATOM 633 C C . SER A 1 83 ? -5.075 5.944 12.017 1.00 88.69 83 SER A C 1
ATOM 635 O O . SER A 1 83 ? -4.648 6.984 11.522 1.00 88.69 83 SER A O 1
ATOM 637 N N . GLU A 1 84 ? -4.334 5.157 12.800 1.00 89.38 84 GLU A N 1
ATOM 638 C CA . GLU A 1 84 ? -2.930 5.400 13.155 1.00 89.38 84 GLU A CA 1
ATOM 639 C C . GLU A 1 84 ? -1.940 4.689 12.213 1.00 89.38 84 GLU A C 1
ATOM 641 O O . GLU A 1 84 ? -0.724 4.698 12.447 1.00 89.38 84 GLU A O 1
ATOM 646 N N . MET A 1 85 ? -2.443 4.079 11.135 1.00 88.81 85 MET A N 1
ATOM 647 C CA . MET A 1 85 ? -1.667 3.367 10.117 1.00 88.81 85 MET A CA 1
ATOM 648 C C . MET A 1 85 ? -1.729 4.086 8.770 1.00 88.81 85 MET A C 1
ATOM 650 O O . MET A 1 85 ? -2.670 4.833 8.492 1.00 88.81 85 MET A O 1
ATOM 654 N N . THR A 1 86 ? -0.706 3.890 7.939 1.00 88.12 86 THR A N 1
ATOM 655 C CA . THR A 1 86 ? -0.764 4.295 6.526 1.00 88.12 86 THR A CA 1
ATOM 656 C C . THR A 1 86 ? -1.605 3.310 5.719 1.00 88.12 86 THR A C 1
ATOM 658 O O . THR A 1 86 ? -1.905 2.208 6.187 1.00 88.12 86 THR A O 1
ATOM 661 N N . ARG A 1 87 ? -1.971 3.683 4.491 1.00 84.06 87 ARG A N 1
ATOM 662 C CA . ARG A 1 87 ? -2.692 2.803 3.565 1.00 84.06 87 ARG A CA 1
ATOM 663 C C . ARG A 1 87 ? -1.996 1.465 3.365 1.00 84.06 87 ARG A C 1
ATOM 665 O O . ARG A 1 87 ? -2.624 0.432 3.576 1.00 84.06 87 ARG A O 1
ATOM 672 N N . ASP A 1 88 ? -0.708 1.498 3.047 1.00 82.94 88 ASP A N 1
ATOM 673 C CA . ASP A 1 88 ? 0.078 0.288 2.801 1.00 82.94 88 ASP A CA 1
ATOM 674 C C . ASP A 1 88 ? 0.167 -0.596 4.056 1.00 82.94 88 ASP A C 1
ATOM 676 O O . ASP A 1 88 ? 0.058 -1.817 3.968 1.00 82.94 88 ASP A O 1
ATOM 680 N N . GLU A 1 89 ? 0.323 0.011 5.239 1.00 87.00 89 GLU A N 1
ATOM 681 C CA . GLU A 1 89 ? 0.360 -0.714 6.515 1.00 87.00 89 GLU A CA 1
ATOM 682 C C . GLU A 1 89 ? -0.980 -1.394 6.824 1.00 87.00 89 GLU A C 1
ATOM 684 O O . GLU A 1 89 ? -1.002 -2.553 7.242 1.00 87.00 89 GLU A O 1
ATOM 689 N N . ALA A 1 90 ? -2.094 -0.687 6.614 1.00 88.06 90 ALA A N 1
ATOM 690 C CA . ALA A 1 90 ? -3.428 -1.223 6.846 1.00 88.06 90 ALA A CA 1
ATOM 691 C C . ALA A 1 90 ? -3.745 -2.362 5.863 1.00 88.06 90 ALA A C 1
ATOM 693 O O . ALA A 1 90 ? -4.160 -3.441 6.288 1.00 88.06 90 ALA A O 1
ATOM 694 N N . GLU A 1 91 ? -3.495 -2.163 4.567 1.00 85.75 91 GLU A N 1
ATOM 695 C CA . GLU A 1 91 ? -3.708 -3.184 3.533 1.00 85.75 91 GLU A CA 1
ATOM 696 C C . GLU A 1 91 ? -2.861 -4.434 3.806 1.00 85.75 91 GLU A C 1
ATOM 698 O O . GLU A 1 91 ? -3.399 -5.542 3.843 1.00 85.75 91 GLU A O 1
ATOM 703 N N . ALA A 1 92 ? -1.570 -4.271 4.114 1.00 85.12 92 ALA A N 1
ATOM 704 C CA . ALA A 1 92 ? -0.696 -5.389 4.466 1.00 85.12 92 ALA A CA 1
ATOM 705 C C . ALA A 1 92 ? -1.177 -6.141 5.719 1.00 85.12 92 ALA A C 1
ATOM 707 O O . ALA A 1 92 ? -1.147 -7.374 5.754 1.00 85.12 92 ALA A O 1
ATOM 708 N N . LEU A 1 93 ? -1.659 -5.426 6.742 1.00 87.06 93 LEU A N 1
ATOM 709 C CA . LEU A 1 93 ? -2.208 -6.040 7.951 1.00 87.06 93 LEU A CA 1
ATOM 710 C C . LEU A 1 93 ? -3.448 -6.887 7.636 1.00 87.06 93 LEU A C 1
ATOM 712 O O . LEU A 1 93 ? -3.544 -8.024 8.096 1.00 87.06 93 LEU A O 1
ATOM 716 N N . ILE A 1 94 ? -4.371 -6.356 6.837 1.00 85.69 94 ILE A N 1
ATOM 717 C CA . ILE A 1 94 ? -5.615 -7.043 6.480 1.00 85.69 94 ILE A CA 1
ATOM 718 C C . ILE A 1 94 ? -5.334 -8.277 5.622 1.00 85.69 94 ILE A C 1
ATOM 720 O O . ILE A 1 94 ? -5.885 -9.341 5.904 1.00 85.69 94 ILE A O 1
ATOM 724 N N . VAL A 1 95 ? -4.431 -8.165 4.643 1.00 83.12 95 VAL A N 1
ATOM 725 C CA . VAL A 1 95 ? -4.003 -9.293 3.802 1.00 83.12 95 VAL A CA 1
ATOM 726 C C . VAL A 1 95 ? -3.302 -10.362 4.643 1.00 83.12 95 VAL A C 1
ATOM 728 O O . VAL A 1 95 ? -3.659 -11.533 4.563 1.00 83.12 95 VAL A O 1
ATOM 731 N N . SER A 1 96 ? -2.360 -9.978 5.512 1.00 82.50 96 SER A N 1
ATOM 732 C CA . SER A 1 96 ? -1.594 -10.934 6.335 1.00 82.50 96 SER A CA 1
ATOM 733 C C . SER A 1 96 ? -2.441 -11.711 7.348 1.00 82.50 96 SER A C 1
ATOM 735 O O . SER A 1 96 ? -2.049 -12.791 7.787 1.00 82.50 96 SER A O 1
ATOM 737 N N . ARG A 1 97 ? -3.589 -11.159 7.750 1.00 82.50 97 ARG A N 1
ATOM 738 C CA . ARG A 1 97 ? -4.515 -11.767 8.715 1.00 82.50 97 ARG A CA 1
ATOM 739 C C . ARG A 1 97 ? -5.797 -12.278 8.065 1.00 82.50 97 ARG A C 1
ATOM 741 O O . ARG A 1 97 ? -6.706 -12.676 8.792 1.00 82.50 97 ARG A O 1
ATOM 748 N N . GLU A 1 98 ? -5.876 -12.255 6.733 1.00 78.88 98 GLU A N 1
ATOM 749 C CA . GLU A 1 98 ? -7.036 -12.709 5.953 1.00 78.88 98 GLU A CA 1
ATOM 750 C C . GLU A 1 98 ? -8.357 -12.082 6.440 1.00 78.88 98 GLU A C 1
ATOM 752 O O . GLU A 1 98 ? -9.382 -12.751 6.546 1.00 78.88 98 GLU A O 1
ATOM 757 N N . GLY A 1 99 ? -8.326 -10.811 6.857 1.00 72.69 99 GLY A N 1
ATOM 758 C CA . GLY A 1 99 ? -9.493 -10.118 7.416 1.00 72.69 99 GLY A CA 1
ATOM 759 C C . GLY A 1 99 ? -9.975 -10.617 8.789 1.00 72.69 99 GLY A C 1
ATOM 760 O O . GLY A 1 99 ? -10.878 -10.020 9.361 1.00 72.69 99 GLY A O 1
ATOM 761 N N . ARG A 1 100 ? -9.363 -11.643 9.396 1.00 78.88 100 ARG A N 1
ATOM 762 C CA . ARG A 1 100 ? -9.761 -12.185 10.712 1.00 78.88 100 ARG A CA 1
ATOM 763 C C . ARG A 1 100 ? -9.157 -11.398 11.877 1.00 78.88 100 ARG A C 1
ATOM 765 O O . ARG A 1 100 ? -8.522 -11.963 12.768 1.00 78.88 100 ARG A O 1
ATOM 772 N N . LEU A 1 101 ? -9.346 -10.083 11.878 1.00 86.50 101 LEU A N 1
ATOM 773 C CA . LEU A 1 101 ? -8.892 -9.202 12.951 1.00 86.50 101 LEU A CA 1
ATOM 774 C C . LEU A 1 101 ? -9.989 -8.229 13.393 1.00 86.50 101 LEU A C 1
ATOM 776 O O . LEU A 1 101 ? -10.868 -7.864 12.613 1.00 86.50 101 LEU A O 1
ATOM 780 N N . CYS A 1 102 ? -9.907 -7.795 14.651 1.00 88.62 102 CYS A N 1
ATOM 781 C CA . CYS A 1 102 ? -10.729 -6.705 15.151 1.00 88.62 102 CYS A CA 1
ATOM 782 C C . CYS A 1 102 ? -10.034 -5.389 14.797 1.00 88.62 102 CYS A C 1
ATOM 784 O O . CYS A 1 102 ? -8.852 -5.206 15.099 1.00 88.62 102 CYS A O 1
ATOM 786 N N . VAL A 1 103 ? -10.739 -4.474 14.143 1.00 90.88 103 VAL A N 1
ATOM 787 C CA . VAL A 1 103 ? -10.208 -3.153 13.789 1.00 90.88 103 VAL A CA 1
ATOM 788 C C . VAL A 1 103 ? -11.009 -2.060 14.452 1.00 90.88 103 VAL A C 1
ATOM 790 O O . VAL A 1 103 ? -12.177 -2.244 14.782 1.00 90.88 103 VAL A O 1
ATOM 793 N N . ARG A 1 104 ? -10.386 -0.894 14.573 1.00 89.94 104 ARG A N 1
ATOM 794 C CA . ARG A 1 104 ? -11.031 0.383 14.835 1.00 89.94 104 ARG A CA 1
ATOM 795 C C . ARG A 1 104 ? -10.608 1.379 13.765 1.00 89.94 104 ARG A C 1
ATOM 797 O O . ARG A 1 104 ? -9.422 1.486 13.457 1.00 89.94 104 ARG A O 1
ATOM 804 N N . TYR A 1 105 ? -11.554 2.148 13.242 1.00 90.44 105 TYR A N 1
ATOM 805 C CA . TYR A 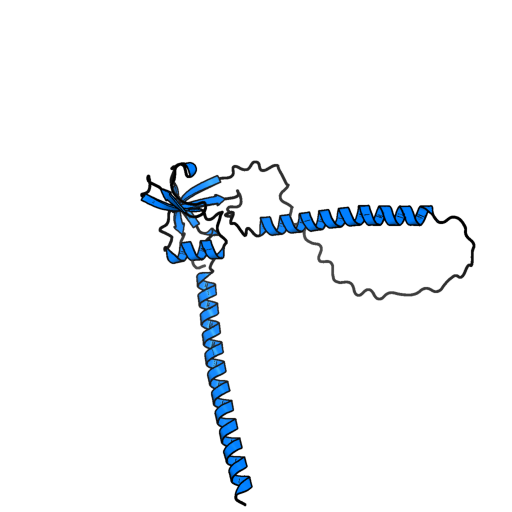1 105 ? -11.247 3.260 12.349 1.00 90.44 105 TYR A CA 1
ATOM 806 C C . TYR A 1 105 ? -12.310 4.356 12.383 1.00 90.44 105 TYR A C 1
ATOM 808 O O . TYR A 1 105 ? -13.467 4.120 12.740 1.00 90.44 105 TYR A O 1
ATOM 816 N N . TYR A 1 106 ? -11.907 5.562 11.987 1.00 87.38 106 TYR A N 1
ATOM 817 C CA . TYR A 1 106 ? -12.838 6.647 11.691 1.00 87.38 106 TYR A CA 1
ATOM 818 C C . TYR A 1 106 ? -13.250 6.586 10.221 1.00 87.38 106 TYR A C 1
ATOM 820 O O . TYR A 1 106 ? -12.405 6.432 9.337 1.00 87.38 106 TYR A O 1
ATOM 828 N N . GLN A 1 107 ? -14.544 6.736 9.953 1.00 84.88 107 GLN A N 1
ATOM 829 C CA . GLN A 1 107 ? -15.091 6.797 8.600 1.00 84.88 107 GLN A CA 1
ATOM 830 C C . GLN A 1 107 ? -15.828 8.125 8.396 1.00 84.88 107 GLN A C 1
ATOM 832 O O . GLN A 1 107 ? -16.560 8.574 9.280 1.00 84.88 107 GLN A O 1
ATOM 837 N N . ARG A 1 108 ? -15.631 8.762 7.237 1.00 82.31 108 ARG A N 1
ATOM 838 C CA . ARG A 1 108 ? -16.424 9.930 6.824 1.00 82.31 108 ARG A CA 1
ATOM 839 C C . ARG A 1 108 ? -17.755 9.461 6.218 1.00 82.31 108 ARG A C 1
ATOM 841 O O . ARG A 1 108 ? -17.913 8.299 5.856 1.00 82.31 108 ARG A O 1
ATOM 848 N N . THR A 1 109 ? -18.717 10.367 6.094 1.00 78.00 109 THR A N 1
ATOM 849 C CA . THR A 1 109 ? -20.021 10.114 5.458 1.00 78.00 109 THR A CA 1
ATOM 850 C C . THR A 1 109 ? -19.932 9.625 4.010 1.00 78.00 109 THR A C 1
ATOM 852 O O . THR A 1 109 ? -20.829 8.929 3.556 1.00 78.00 109 THR A O 1
ATOM 855 N N . ASP A 1 110 ? -18.845 9.943 3.302 1.00 72.75 110 ASP A N 1
ATOM 856 C CA . ASP A 1 110 ? -18.557 9.453 1.946 1.00 72.75 110 ASP A CA 1
ATOM 857 C C . ASP A 1 110 ? -18.082 7.984 1.916 1.00 72.75 110 ASP A C 1
ATOM 859 O O . ASP A 1 110 ? -17.791 7.446 0.852 1.00 72.75 110 ASP A O 1
ATOM 863 N N . GLY A 1 111 ? -17.970 7.330 3.076 1.00 75.88 111 GLY A N 1
ATOM 864 C CA . GLY A 1 111 ? -17.475 5.963 3.201 1.00 75.88 111 GLY A CA 1
ATOM 865 C C . GLY A 1 111 ? -15.948 5.848 3.255 1.00 75.88 111 GLY A C 1
ATOM 866 O O . GLY A 1 111 ? -15.433 4.755 3.495 1.00 75.88 111 GLY A O 1
ATOM 867 N N . THR A 1 112 ? -15.203 6.947 3.115 1.00 79.75 112 THR A N 1
ATOM 868 C CA . THR A 1 112 ? -13.736 6.930 3.148 1.00 79.75 112 THR A CA 1
ATOM 869 C C . THR A 1 112 ? -13.230 6.699 4.569 1.00 79.75 112 THR A C 1
ATOM 871 O O . THR A 1 112 ? -13.554 7.455 5.491 1.00 79.75 112 THR A O 1
ATOM 874 N N . ILE A 1 113 ? -12.384 5.681 4.740 1.00 84.94 113 ILE A N 1
ATOM 875 C CA . ILE A 1 113 ? -11.658 5.427 5.988 1.00 84.94 113 ILE A CA 1
ATOM 876 C C . ILE A 1 113 ? -10.561 6.488 6.148 1.00 84.94 113 ILE A C 1
ATOM 878 O O . ILE A 1 113 ? -9.791 6.757 5.220 1.00 84.94 113 ILE A O 1
ATOM 882 N N . LEU A 1 114 ? -10.487 7.108 7.323 1.00 85.25 114 LEU A N 1
ATOM 883 C CA . LEU A 1 114 ? -9.427 8.049 7.659 1.00 85.25 114 LEU A CA 1
ATOM 884 C C . LEU A 1 114 ? -8.213 7.269 8.156 1.00 85.25 114 LEU A C 1
ATOM 886 O O . LEU A 1 114 ? -8.271 6.643 9.207 1.00 85.25 114 LEU A O 1
ATOM 890 N N . LEU A 1 115 ? -7.127 7.342 7.395 1.00 87.00 115 LEU A N 1
ATOM 891 C CA . LEU A 1 115 ? -5.821 6.780 7.732 1.00 87.00 115 LEU A CA 1
ATOM 892 C C . LEU A 1 115 ? -4.822 7.906 8.020 1.00 87.00 115 LEU A C 1
ATOM 894 O O . LEU A 1 115 ? -5.080 9.079 7.719 1.00 87.00 115 LEU A O 1
ATOM 898 N N . LYS A 1 116 ? -3.653 7.558 8.558 1.00 84.56 116 LYS A N 1
ATOM 899 C CA . LYS A 1 116 ? -2.600 8.517 8.923 1.00 84.56 116 LYS A CA 1
ATOM 900 C C . LYS A 1 116 ? -2.117 9.351 7.732 1.00 84.56 116 LYS A C 1
ATOM 902 O O . LYS A 1 116 ? -1.794 10.530 7.871 1.00 84.56 116 LYS A O 1
ATOM 907 N N . ASP A 1 117 ? -2.097 8.747 6.552 1.00 78.56 117 ASP A N 1
ATOM 908 C CA . ASP A 1 117 ? -1.652 9.310 5.277 1.00 78.56 117 ASP A CA 1
ATOM 909 C C . ASP A 1 117 ? -2.811 9.791 4.384 1.00 78.56 117 ASP A C 1
ATOM 911 O O . ASP A 1 117 ? -2.645 9.940 3.174 1.00 78.56 117 ASP A O 1
ATOM 915 N N . CYS A 1 118 ? -3.986 10.074 4.963 1.00 69.88 118 CYS A N 1
ATOM 916 C CA . CYS A 1 118 ? -5.182 10.457 4.211 1.00 69.88 118 CYS A CA 1
ATOM 917 C C . CYS A 1 118 ? -4.906 11.576 3.177 1.00 69.88 118 CYS A C 1
ATOM 919 O O . CYS A 1 118 ? -4.650 12.738 3.521 1.00 69.88 118 CYS A O 1
ATOM 921 N N . SER A 1 119 ? -5.008 11.227 1.889 1.00 63.84 119 SER A N 1
ATOM 922 C CA . SER A 1 119 ? -4.656 12.075 0.737 1.00 63.84 119 SER A CA 1
ATOM 923 C C . SER A 1 119 ? -5.428 13.396 0.694 1.00 63.84 119 SER A C 1
ATOM 925 O O . SER A 1 119 ? -4.861 14.450 0.385 1.00 63.84 119 SER A O 1
ATOM 927 N N . VAL A 1 120 ? -6.706 13.376 1.075 1.00 61.41 120 VAL A N 1
ATOM 928 C CA . VAL A 1 120 ? -7.547 14.577 1.194 1.00 61.41 120 VAL A CA 1
ATOM 929 C C . VAL A 1 120 ? -7.048 15.517 2.292 1.00 61.41 120 VAL A C 1
ATOM 931 O O . VAL A 1 120 ? -6.972 16.725 2.070 1.00 61.41 120 VAL A O 1
ATOM 934 N N . GLY A 1 121 ? -6.601 14.989 3.437 1.00 60.03 121 GLY A N 1
ATOM 935 C CA . GLY A 1 121 ? -6.024 15.796 4.517 1.00 60.03 121 GLY A CA 1
ATOM 936 C C . GLY A 1 121 ? -4.706 16.461 4.111 1.00 60.03 121 GLY A C 1
ATOM 937 O O . GLY A 1 121 ? -4.486 17.644 4.388 1.00 60.03 121 GLY A O 1
ATOM 938 N N . ILE A 1 122 ? -3.849 15.733 3.391 1.00 62.75 122 ILE A N 1
ATOM 939 C CA . ILE A 1 122 ? -2.570 16.247 2.880 1.00 62.75 122 ILE A CA 1
ATOM 940 C C . ILE A 1 122 ? -2.804 17.327 1.813 1.00 62.75 122 ILE A C 1
ATOM 942 O O . ILE A 1 122 ? -2.177 18.388 1.860 1.00 62.75 122 ILE A O 1
ATOM 946 N N . THR A 1 123 ? -3.742 17.104 0.890 1.00 61.53 123 THR A N 1
ATOM 947 C CA . THR A 1 123 ? -4.073 18.055 -0.185 1.00 61.53 123 THR A CA 1
ATOM 948 C C . THR A 1 123 ? -4.663 19.351 0.374 1.00 61.53 123 THR A C 1
ATOM 950 O O . THR A 1 123 ? -4.227 20.441 -0.002 1.00 61.53 123 THR A O 1
ATOM 953 N N . GLN A 1 124 ? -5.579 19.257 1.344 1.00 60.44 124 GLN A N 1
ATOM 954 C CA . GLN A 1 124 ? -6.170 20.422 2.015 1.00 60.44 124 GLN A CA 1
ATOM 955 C C . GLN A 1 124 ? -5.112 21.223 2.794 1.00 60.44 124 GLN A C 1
ATOM 957 O O . GLN A 1 124 ? -5.086 22.455 2.733 1.00 60.44 124 GLN A O 1
ATOM 962 N N . ARG A 1 125 ? -4.192 20.537 3.491 1.00 63.62 125 ARG A N 1
ATOM 963 C CA . ARG A 1 125 ? -3.073 21.173 4.210 1.00 63.62 125 ARG A CA 1
ATOM 964 C C . ARG A 1 125 ? -2.108 21.882 3.260 1.00 63.62 125 ARG A C 1
ATOM 966 O O . ARG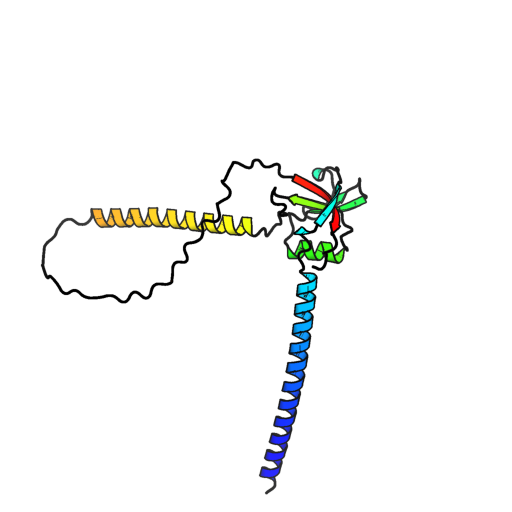 A 1 125 ? -1.691 23.000 3.559 1.00 63.62 125 ARG A O 1
ATOM 973 N N . ARG A 1 126 ? -1.774 21.276 2.114 1.00 68.88 126 ARG A N 1
ATOM 974 C CA . ARG A 1 126 ? -0.931 21.909 1.083 1.00 68.88 126 ARG A CA 1
ATOM 975 C C . ARG A 1 126 ? -1.593 23.161 0.512 1.00 68.88 126 ARG A C 1
ATOM 977 O O . ARG A 1 126 ? -0.956 24.209 0.508 1.00 68.88 126 ARG A O 1
ATOM 984 N N . LYS A 1 127 ? -2.876 23.092 0.134 1.00 67.06 127 LYS A N 1
ATOM 985 C CA . LYS A 1 127 ? -3.640 24.258 -0.350 1.00 67.06 127 LYS A CA 1
ATOM 986 C C . LYS A 1 127 ? -3.640 25.402 0.668 1.00 67.06 127 LYS A C 1
ATOM 988 O O . LYS A 1 127 ? -3.308 26.526 0.313 1.00 67.06 127 LYS A O 1
ATOM 993 N N . ARG A 1 128 ? -3.917 25.116 1.947 1.00 66.56 128 ARG A N 1
ATOM 994 C CA . ARG A 1 128 ? -3.889 26.129 3.022 1.00 66.56 128 ARG A CA 1
ATOM 995 C C . ARG A 1 128 ? -2.515 26.779 3.195 1.00 66.56 128 ARG A C 1
ATOM 997 O O . ARG A 1 128 ? -2.446 27.990 3.361 1.00 66.56 128 ARG A O 1
ATOM 1004 N N . ARG A 1 129 ? -1.427 26.001 3.129 1.00 68.06 129 ARG A N 1
ATOM 1005 C CA . ARG A 1 129 ? -0.055 26.536 3.209 1.00 68.06 129 ARG A CA 1
ATOM 1006 C C . ARG A 1 129 ? 0.291 27.429 2.018 1.00 68.06 129 ARG A C 1
ATOM 1008 O O . ARG A 1 129 ? 0.875 28.484 2.223 1.00 68.06 129 ARG A O 1
ATOM 1015 N N . VAL A 1 130 ? -0.098 27.035 0.805 1.00 75.38 130 VAL A N 1
ATOM 1016 C CA . VAL A 1 130 ? 0.113 27.842 -0.409 1.00 75.38 130 VAL A CA 1
ATOM 1017 C C . VAL A 1 130 ? -0.674 29.153 -0.338 1.00 75.38 130 VAL A C 1
ATOM 1019 O O . VAL A 1 130 ? -0.114 30.211 -0.602 1.00 75.38 130 VAL A O 1
ATOM 1022 N N . ILE A 1 131 ? -1.938 29.107 0.095 1.00 73.44 131 ILE A N 1
ATOM 1023 C CA . ILE A 1 131 ? -2.776 30.305 0.267 1.00 73.44 131 ILE A CA 1
ATOM 1024 C C . ILE A 1 1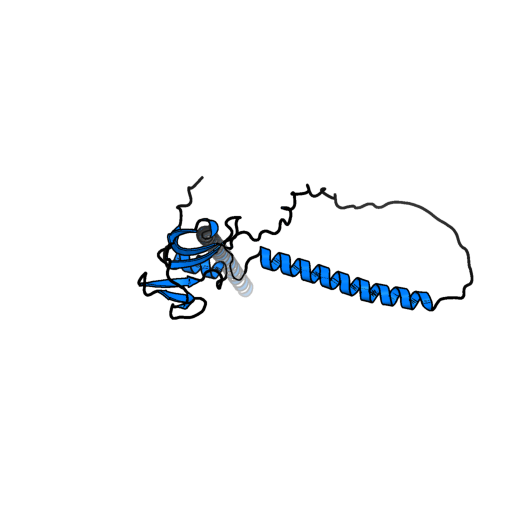31 ? -2.187 31.241 1.334 1.00 73.44 131 ILE A C 1
ATOM 1026 O O . ILE A 1 131 ? -2.062 32.439 1.094 1.00 73.44 131 ILE A O 1
ATOM 1030 N N . ALA A 1 132 ? -1.773 30.706 2.487 1.00 70.06 132 ALA A N 1
ATOM 1031 C CA . ALA A 1 132 ? -1.162 31.501 3.553 1.00 70.06 132 ALA A CA 1
ATOM 1032 C C . ALA A 1 132 ? 0.171 32.143 3.120 1.00 70.06 132 ALA A C 1
ATOM 1034 O O . ALA A 1 132 ? 0.414 33.311 3.417 1.00 70.06 132 ALA A O 1
ATOM 1035 N N . ALA A 1 133 ? 1.010 31.411 2.380 1.00 71.81 133 ALA A N 1
ATOM 1036 C CA . ALA A 1 133 ? 2.257 31.942 1.833 1.00 71.81 133 ALA A CA 1
ATOM 1037 C C . ALA A 1 133 ? 2.010 33.040 0.783 1.00 71.81 133 ALA A C 1
ATOM 1039 O O . ALA A 1 133 ? 2.686 34.067 0.804 1.00 71.81 133 ALA A O 1
ATOM 1040 N N . GLY A 1 134 ? 1.008 32.867 -0.087 1.00 69.06 134 GLY A N 1
ATOM 1041 C CA . GLY A 1 134 ? 0.594 33.890 -1.051 1.00 69.06 134 GLY A CA 1
ATOM 1042 C C . GLY A 1 134 ? 0.077 35.166 -0.377 1.00 69.06 134 GLY A C 1
ATOM 1043 O O . GLY A 1 134 ? 0.462 36.265 -0.767 1.00 69.06 134 GLY A O 1
ATOM 1044 N N . ALA A 1 135 ? -0.724 35.036 0.684 1.00 69.06 135 ALA A N 1
ATOM 1045 C CA . ALA A 1 135 ? -1.208 36.178 1.462 1.00 69.06 135 ALA A CA 1
ATOM 1046 C C . ALA A 1 135 ? -0.065 36.933 2.169 1.00 69.06 135 ALA A C 1
ATOM 1048 O O . ALA A 1 135 ? -0.026 38.162 2.137 1.00 69.06 135 ALA A O 1
ATOM 1049 N N . ALA A 1 136 ? 0.904 36.216 2.747 1.00 67.69 136 ALA A N 1
ATOM 1050 C CA . ALA A 1 136 ? 2.085 36.827 3.359 1.00 67.69 136 ALA A CA 1
ATOM 1051 C C . ALA A 1 136 ? 2.967 37.558 2.328 1.00 67.69 136 ALA A C 1
ATOM 1053 O O . ALA A 1 136 ? 3.449 38.657 2.598 1.00 67.69 136 ALA A O 1
ATOM 1054 N N . ALA A 1 137 ? 3.132 36.989 1.129 1.00 64.12 137 ALA A N 1
ATOM 1055 C CA . ALA A 1 137 ? 3.879 37.613 0.040 1.00 64.12 137 ALA A CA 1
ATOM 1056 C C . ALA A 1 137 ? 3.193 38.881 -0.502 1.00 64.12 137 ALA A C 1
ATOM 1058 O O . ALA A 1 137 ? 3.878 39.855 -0.801 1.00 64.12 137 ALA A O 1
ATOM 1059 N N . LEU A 1 138 ? 1.857 38.911 -0.578 1.00 62.72 138 LEU A N 1
ATOM 1060 C CA . LEU A 1 138 ? 1.099 40.106 -0.974 1.00 62.72 138 LEU A CA 1
ATOM 1061 C C . LEU A 1 138 ? 1.172 41.222 0.075 1.00 62.72 138 LEU A C 1
ATOM 1063 O O . LEU A 1 138 ? 1.286 42.389 -0.290 1.00 62.72 138 LEU A O 1
ATOM 1067 N N . LEU A 1 139 ? 1.167 40.886 1.367 1.00 61.88 139 LEU A N 1
ATOM 1068 C CA . LEU A 1 139 ? 1.320 41.872 2.443 1.00 61.88 139 LEU A CA 1
ATOM 1069 C C . LEU A 1 139 ? 2.750 42.435 2.510 1.00 61.88 139 LEU A C 1
ATOM 1071 O O . LEU A 1 139 ? 2.927 43.644 2.648 1.00 61.88 139 LEU A O 1
ATOM 1075 N N . ALA A 1 140 ? 3.772 41.591 2.339 1.00 58.22 140 ALA A N 1
ATOM 1076 C CA . ALA A 1 140 ? 5.169 42.029 2.308 1.00 58.22 140 ALA A CA 1
ATOM 1077 C C . ALA A 1 140 ? 5.524 42.790 1.013 1.00 58.22 140 ALA A C 1
ATOM 1079 O O . ALA A 1 140 ? 6.189 43.824 1.059 1.00 58.22 140 ALA A O 1
ATOM 1080 N N . GLY A 1 141 ? 5.045 42.316 -0.141 1.00 58.53 141 GLY A N 1
ATOM 1081 C CA . GLY A 1 141 ? 5.264 42.941 -1.448 1.00 58.53 141 GLY A CA 1
ATOM 1082 C C . GLY A 1 141 ? 4.456 44.224 -1.647 1.00 58.53 141 GLY A C 1
ATOM 1083 O O . GLY A 1 141 ? 4.976 45.191 -2.195 1.00 58.53 141 GLY A O 1
ATOM 1084 N N . GLY A 1 142 ? 3.218 44.275 -1.143 1.00 58.47 142 GLY A N 1
ATOM 1085 C CA . GLY A 1 142 ? 2.377 45.474 -1.149 1.00 58.47 142 GLY A CA 1
ATOM 1086 C C . GLY A 1 142 ? 2.916 46.573 -0.232 1.00 58.47 142 GLY A C 1
ATOM 1087 O O . GLY A 1 142 ? 2.947 47.733 -0.634 1.00 58.47 142 GLY A O 1
ATOM 1088 N N . GLY A 1 143 ? 3.430 46.213 0.950 1.00 56.94 143 GLY A N 1
ATOM 1089 C CA . GLY A 1 143 ? 4.121 47.152 1.839 1.00 56.94 143 GLY A CA 1
ATOM 1090 C C . GLY A 1 143 ? 5.405 47.714 1.223 1.00 56.94 143 GLY A C 1
ATOM 1091 O O . GLY A 1 143 ? 5.644 48.917 1.295 1.00 56.94 143 GLY A O 1
ATOM 1092 N N . LEU A 1 144 ? 6.193 46.874 0.541 1.00 53.69 144 LEU A N 1
ATOM 1093 C CA . LEU A 1 144 ? 7.405 47.301 -0.163 1.00 53.69 144 LEU A CA 1
ATOM 1094 C C . LEU A 1 144 ? 7.086 48.189 -1.379 1.00 53.69 144 LEU A C 1
ATOM 1096 O O . LEU A 1 144 ? 7.721 49.225 -1.557 1.00 53.69 144 LEU A O 1
ATOM 1100 N N . PHE A 1 145 ? 6.071 47.841 -2.176 1.00 57.06 145 PHE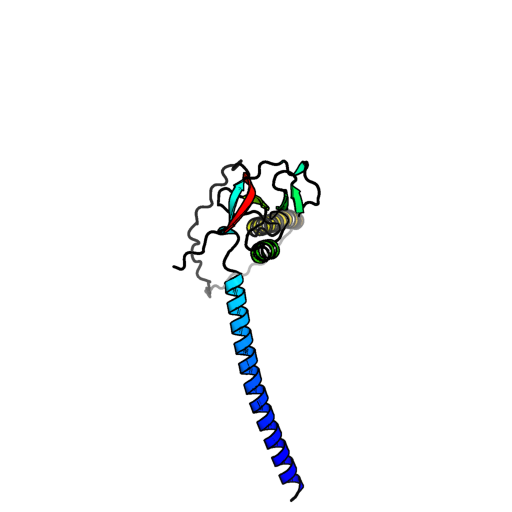 A N 1
ATOM 1101 C CA . PHE A 1 145 ? 5.615 48.639 -3.321 1.00 57.06 145 PHE A CA 1
ATOM 1102 C C . PHE A 1 145 ? 5.042 49.998 -2.889 1.00 57.06 145 PHE A C 1
ATOM 1104 O O . PHE A 1 145 ? 5.335 51.019 -3.509 1.00 57.06 145 PHE A O 1
ATOM 1111 N N . MET A 1 146 ? 4.282 50.040 -1.790 1.00 56.28 146 MET A N 1
ATOM 1112 C CA . MET A 1 146 ? 3.746 51.286 -1.233 1.00 56.28 146 MET A CA 1
ATOM 1113 C C . MET A 1 146 ? 4.848 52.160 -0.607 1.00 56.28 146 MET A C 1
ATOM 1115 O O . MET A 1 146 ? 4.801 53.379 -0.751 1.00 56.28 146 MET A O 1
ATOM 1119 N N . PHE A 1 147 ? 5.872 51.555 0.009 1.00 55.16 147 PHE A N 1
ATOM 1120 C CA . PHE A 1 147 ? 7.048 52.254 0.552 1.00 55.16 147 PHE A CA 1
ATOM 1121 C C . PHE A 1 147 ? 7.995 52.794 -0.535 1.00 55.16 147 PHE A C 1
ATOM 1123 O O . PHE A 1 147 ? 8.576 53.865 -0.381 1.00 55.16 147 PHE A O 1
ATOM 1130 N N . LEU A 1 148 ? 8.146 52.081 -1.656 1.00 57.69 148 LEU A N 1
ATOM 1131 C CA . LEU A 1 148 ? 8.907 52.556 -2.820 1.00 57.69 148 LEU A CA 1
ATOM 1132 C C . LEU A 1 148 ? 8.190 53.712 -3.534 1.00 57.69 148 LEU A C 1
ATOM 1134 O O . LEU A 1 148 ? 8.846 54.625 -4.029 1.00 57.69 148 LEU A O 1
ATOM 1138 N N . ARG A 1 149 ? 6.851 53.705 -3.560 1.00 59.34 149 ARG A N 1
ATOM 1139 C CA . ARG A 1 149 ? 6.050 54.744 -4.222 1.00 59.34 149 ARG A CA 1
ATOM 1140 C C . ARG A 1 149 ? 5.954 56.050 -3.420 1.00 59.34 149 ARG A C 1
ATOM 1142 O O . ARG A 1 149 ? 5.770 57.098 -4.022 1.00 59.34 149 ARG A O 1
ATOM 1149 N N . SER A 1 150 ? 6.127 56.021 -2.098 1.00 56.75 150 SER A N 1
ATOM 1150 C CA . SER A 1 150 ? 6.145 57.225 -1.246 1.00 56.75 150 SER A CA 1
ATOM 1151 C C . SER A 1 150 ? 7.491 57.969 -1.218 1.00 56.75 150 SER A C 1
ATOM 1153 O O . SER A 1 150 ? 7.622 58.956 -0.498 1.00 56.75 150 SER A O 1
ATOM 1155 N N . ARG A 1 151 ? 8.486 57.536 -2.009 1.00 55.28 151 ARG A N 1
ATOM 1156 C CA . ARG A 1 151 ? 9.786 58.220 -2.175 1.00 55.28 151 ARG A CA 1
ATOM 1157 C C . ARG A 1 151 ? 9.997 58.880 -3.549 1.00 55.28 151 ARG A C 1
ATOM 1159 O O . ARG A 1 151 ? 11.129 59.230 -3.860 1.00 55.28 151 ARG A O 1
ATOM 1166 N N . GLY A 1 152 ? 8.956 59.034 -4.370 1.00 45.00 152 GLY A N 1
ATOM 1167 C CA . GLY A 1 152 ? 9.096 59.507 -5.754 1.00 45.00 152 GLY A CA 1
ATOM 1168 C C . GLY A 1 152 ? 8.165 60.653 -6.149 1.00 45.00 152 GLY A C 1
ATOM 1169 O O . GLY A 1 152 ? 7.270 60.426 -6.953 1.00 45.00 152 GLY A O 1
ATOM 1170 N N . ASP A 1 153 ? 8.433 61.854 -5.637 1.00 46.91 153 ASP A N 1
ATOM 1171 C CA . ASP A 1 153 ? 8.268 63.139 -6.343 1.00 46.91 153 ASP A CA 1
ATOM 1172 C C . ASP A 1 153 ? 9.715 63.682 -6.435 1.00 46.91 153 ASP A C 1
ATOM 1174 O O . ASP A 1 153 ? 10.407 63.699 -5.421 1.00 46.91 153 ASP A O 1
ATOM 1178 N N . AS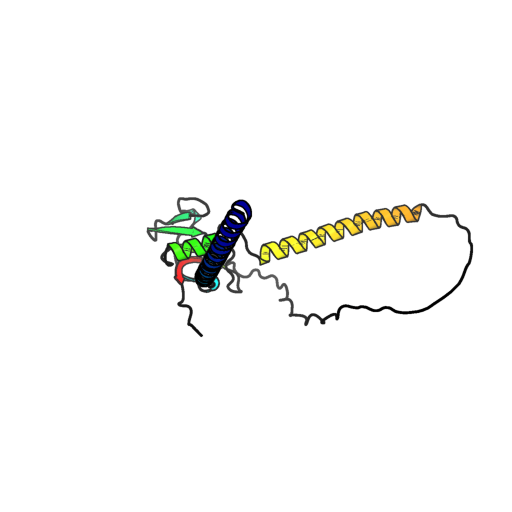P A 1 154 ? 10.362 63.878 -7.587 1.00 40.22 154 ASP A N 1
ATOM 1179 C CA . ASP A 1 154 ? 10.043 64.801 -8.676 1.00 40.22 154 ASP A CA 1
ATOM 1180 C C . ASP A 1 154 ? 10.464 64.257 -10.066 1.00 40.22 154 ASP A C 1
ATOM 1182 O O . ASP A 1 154 ? 11.443 63.523 -10.218 1.00 40.22 154 ASP A O 1
ATOM 1186 N N . ALA A 1 155 ? 9.727 64.658 -11.105 1.00 41.66 155 ALA A N 1
ATOM 1187 C CA . ALA A 1 155 ? 9.996 64.397 -12.530 1.00 41.66 155 ALA A CA 1
ATOM 1188 C C . ALA A 1 155 ? 11.030 65.416 -13.114 1.00 41.66 155 ALA A C 1
ATOM 1190 O O . ALA A 1 155 ? 11.343 66.375 -12.409 1.00 41.66 155 ALA A O 1
ATOM 1191 N N . PRO A 1 156 ? 11.543 65.313 -14.378 1.00 49.16 156 PRO A N 1
ATOM 1192 C CA . PRO A 1 156 ? 10.695 65.424 -15.578 1.00 49.16 156 PRO A CA 1
ATOM 1193 C C . PRO A 1 156 ? 11.108 64.654 -16.863 1.00 49.16 156 PRO A C 1
ATOM 1195 O O . PRO A 1 156 ? 12.269 64.475 -17.207 1.00 49.16 156 PRO A O 1
ATOM 1198 N N . SER A 1 157 ? 10.060 64.305 -17.622 1.00 53.38 157 SER A N 1
ATOM 1199 C CA . SER A 1 157 ? 9.870 64.393 -19.085 1.00 53.38 157 SER A CA 1
ATOM 1200 C C . SER A 1 157 ? 11.031 64.103 -20.057 1.00 53.38 157 SER A C 1
ATOM 1202 O O . SER A 1 157 ? 11.849 64.973 -20.345 1.00 53.38 157 SER A O 1
ATOM 1204 N N . SER A 1 158 ? 10.889 63.019 -20.828 1.00 37.19 158 SER A N 1
ATOM 1205 C CA . SER A 1 158 ? 11.022 63.116 -22.291 1.00 37.19 158 SER A CA 1
ATOM 1206 C C . SER A 1 158 ? 10.071 62.146 -23.000 1.00 37.19 158 SER A C 1
ATOM 1208 O O . SER A 1 158 ? 9.852 61.015 -22.570 1.00 37.19 158 SER A O 1
ATOM 1210 N N . ARG A 1 159 ? 9.433 62.659 -24.056 1.00 46.34 159 ARG A N 1
ATOM 1211 C CA . ARG A 1 159 ? 8.463 61.976 -24.917 1.00 46.34 159 ARG A CA 1
ATOM 1212 C C . ARG A 1 159 ? 9.201 61.249 -26.032 1.00 46.34 159 ARG A C 1
ATOM 1214 O O . ARG A 1 159 ? 9.945 61.924 -26.734 1.00 46.34 159 ARG A O 1
ATOM 1221 N N . ILE A 1 160 ? 8.868 59.983 -26.291 1.00 41.94 160 ILE A N 1
ATOM 1222 C CA . ILE A 1 160 ? 8.854 59.400 -27.644 1.00 41.94 160 ILE A CA 1
ATOM 1223 C C . ILE A 1 160 ? 7.687 58.392 -27.733 1.00 41.94 160 ILE A C 1
ATOM 1225 O O . ILE A 1 160 ? 7.563 57.484 -26.919 1.00 41.94 160 ILE A O 1
ATOM 1229 N N . SER A 1 161 ? 6.818 58.607 -28.720 1.00 41.84 161 SER A N 1
ATOM 1230 C CA . SER A 1 161 ? 5.827 57.688 -29.318 1.00 41.84 161 SER A CA 1
ATOM 1231 C C . SER A 1 161 ? 6.437 57.210 -30.649 1.00 41.84 161 SER A C 1
ATOM 1233 O O . SER A 1 161 ? 7.212 57.971 -31.217 1.00 41.84 161 SER A O 1
ATOM 1235 N N . VAL A 1 162 ? 6.196 56.063 -31.285 1.00 41.03 162 VAL A N 1
ATOM 1236 C CA . VAL A 1 162 ? 5.258 54.925 -31.234 1.00 41.03 162 VAL A CA 1
ATOM 1237 C C . VAL A 1 162 ? 5.831 53.920 -32.260 1.00 41.03 162 VAL A C 1
ATOM 1239 O O . VAL A 1 162 ? 6.423 54.368 -33.239 1.00 41.03 162 VAL A O 1
ATOM 1242 N N . ALA A 1 163 ? 5.608 52.611 -32.110 1.00 34.66 163 ALA A N 1
ATOM 1243 C CA . ALA A 1 163 ? 5.360 51.711 -33.249 1.00 34.66 163 ALA A CA 1
ATOM 1244 C C . ALA A 1 163 ? 4.765 50.380 -32.760 1.00 34.66 163 ALA A C 1
ATOM 1246 O O . ALA A 1 163 ? 5.341 49.691 -31.921 1.00 34.66 163 ALA A O 1
ATOM 1247 N N . THR A 1 164 ? 3.585 50.080 -33.290 1.00 46.34 164 THR A N 1
ATOM 1248 C CA . THR A 1 164 ? 2.728 48.903 -33.085 1.00 46.34 164 THR A CA 1
ATOM 1249 C C . THR A 1 164 ? 3.125 47.797 -34.079 1.00 46.34 164 THR A C 1
ATOM 1251 O O . THR A 1 164 ? 3.570 48.129 -35.172 1.00 46.34 164 THR A O 1
ATOM 1254 N N . GLU A 1 165 ? 3.074 46.508 -33.710 1.00 40.38 165 GLU A N 1
ATOM 1255 C CA . GLU A 1 165 ? 2.225 45.411 -34.264 1.00 40.38 165 GLU A CA 1
ATOM 1256 C C . GLU A 1 165 ? 2.998 44.063 -34.116 1.00 40.38 165 GLU A C 1
ATOM 1258 O O . GLU A 1 165 ? 4.197 44.102 -33.834 1.00 40.38 165 GLU A O 1
ATOM 1263 N N . PRO A 1 166 ? 2.422 42.870 -34.381 1.00 43.69 166 PRO A N 1
ATOM 1264 C CA . PRO A 1 166 ? 1.271 42.231 -33.746 1.00 43.69 166 PRO A CA 1
ATOM 1265 C C . PRO A 1 166 ? 1.611 40.815 -33.194 1.00 43.69 166 PRO A C 1
ATOM 1267 O O . PRO A 1 166 ? 2.705 40.284 -33.351 1.00 43.69 166 PRO A O 1
ATOM 1270 N N . GLU A 1 167 ? 0.626 40.243 -32.506 1.00 42.47 167 GLU A N 1
ATOM 1271 C CA . GLU A 1 167 ? 0.403 38.851 -32.082 1.00 42.47 167 GLU A CA 1
ATOM 1272 C C . GLU A 1 167 ? 1.431 37.737 -32.381 1.00 42.47 167 GLU A C 1
ATOM 1274 O O . GLU A 1 167 ? 1.699 37.353 -33.515 1.00 42.47 167 GLU A O 1
ATOM 1279 N N . SER A 1 168 ? 1.782 37.022 -31.308 1.00 31.81 168 SER A N 1
ATOM 1280 C CA . SER A 1 168 ? 1.947 35.565 -31.328 1.00 31.81 168 SER A CA 1
ATOM 1281 C C . SER A 1 168 ? 1.253 34.991 -30.090 1.00 31.81 168 SER A C 1
ATOM 1283 O O . SER A 1 168 ? 1.863 34.783 -29.039 1.00 31.81 168 SER A O 1
ATOM 1285 N N . LEU A 1 169 ? -0.055 34.759 -30.208 1.00 41.50 169 LEU A N 1
ATOM 1286 C CA . LEU A 1 169 ? -0.836 33.965 -29.264 1.00 41.50 169 LEU A CA 1
ATOM 1287 C C . LEU A 1 169 ? -0.541 32.479 -29.509 1.00 41.50 169 LEU A C 1
ATOM 1289 O O . LEU A 1 169 ? -1.158 31.838 -30.352 1.00 41.50 169 LEU A O 1
ATOM 1293 N N . MET A 1 170 ? 0.392 31.921 -28.742 1.00 33.16 170 MET A N 1
ATOM 1294 C CA . MET A 1 170 ? 0.467 30.476 -28.510 1.00 33.16 170 MET A CA 1
ATOM 1295 C C . MET A 1 170 ? -0.132 30.211 -27.131 1.00 33.16 170 MET A C 1
ATOM 1297 O O . MET A 1 170 ? 0.567 30.109 -26.125 1.00 33.16 170 MET A O 1
ATOM 1301 N N . GLY A 1 171 ? -1.464 30.216 -27.079 1.00 45.28 171 GLY A N 1
ATOM 1302 C CA . GLY A 1 171 ? -2.231 29.896 -25.881 1.00 45.28 171 GLY A CA 1
ATOM 1303 C C . GLY A 1 171 ? -2.443 28.390 -25.748 1.00 45.28 171 GLY A C 1
ATOM 1304 O O . GLY A 1 171 ? -2.767 27.708 -26.717 1.00 45.28 171 GLY A O 1
ATOM 1305 N N . VAL A 1 172 ? -2.315 27.873 -24.529 1.00 37.72 172 VAL A N 1
ATOM 1306 C CA . VAL A 1 172 ? -2.878 26.570 -24.165 1.00 37.72 172 VAL A CA 1
ATOM 1307 C C . VAL A 1 172 ? -4.394 26.735 -24.109 1.00 37.72 172 VAL A C 1
ATOM 1309 O O . VAL A 1 172 ? -4.893 27.655 -23.460 1.00 37.72 172 VAL A O 1
ATOM 1312 N N . VAL A 1 173 ? -5.122 25.849 -24.789 1.00 42.59 173 VAL A N 1
ATOM 1313 C CA . VAL A 1 173 ? -6.580 25.741 -24.697 1.00 42.59 173 VAL A CA 1
ATOM 1314 C C . VAL A 1 173 ? -6.962 25.638 -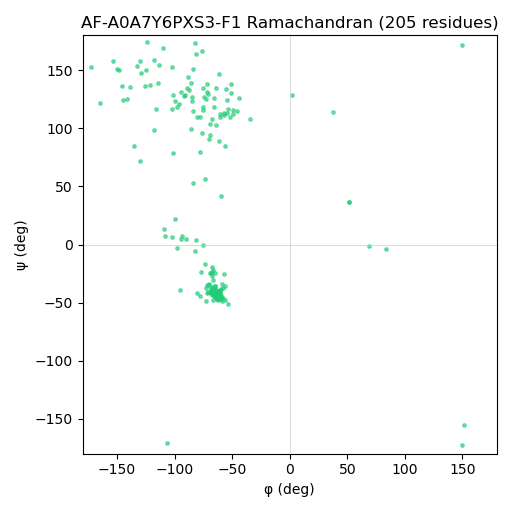23.222 1.00 42.59 173 VAL A C 1
ATOM 1316 O O . VAL A 1 173 ? -6.704 24.628 -22.568 1.00 42.59 173 VAL A O 1
ATOM 1319 N N . ALA A 1 174 ? -7.578 26.692 -22.687 1.00 34.16 174 ALA A N 1
ATOM 1320 C CA . ALA A 1 174 ? -8.278 26.608 -21.422 1.00 34.16 174 ALA A CA 1
ATOM 1321 C C . ALA A 1 174 ? -9.514 25.736 -21.657 1.00 34.16 174 ALA A C 1
ATOM 1323 O O . ALA A 1 174 ? -10.560 26.216 -22.094 1.00 34.16 174 ALA A O 1
ATOM 1324 N N . VAL A 1 175 ? -9.390 24.437 -21.380 1.00 43.19 175 VAL A N 1
ATOM 1325 C CA . VAL A 1 175 ? -10.563 23.622 -21.072 1.00 43.19 175 VAL A CA 1
ATOM 1326 C C . VAL A 1 175 ? -11.210 24.323 -19.889 1.00 43.19 175 VAL A C 1
ATOM 1328 O O . VAL A 1 175 ? -10.608 24.403 -18.817 1.00 43.19 175 VAL A O 1
ATOM 1331 N N . ARG A 1 176 ? -12.393 24.914 -20.104 1.00 41.38 176 ARG A N 1
ATOM 1332 C CA . ARG A 1 176 ? -13.239 25.377 -19.004 1.00 41.38 176 ARG A CA 1
ATOM 1333 C C . ARG A 1 176 ? -13.321 24.196 -18.042 1.00 41.38 176 ARG A C 1
ATOM 1335 O O . ARG A 1 176 ? -13.822 23.157 -18.472 1.00 41.38 176 ARG A O 1
ATOM 1342 N N . PRO A 1 177 ? -12.809 24.289 -16.802 1.00 42.47 177 PRO A N 1
ATOM 1343 C CA . PRO A 1 177 ? -13.150 23.280 -15.829 1.00 42.47 177 PRO A CA 1
ATOM 1344 C C . PRO A 1 177 ? -14.663 23.377 -15.711 1.00 42.47 177 PRO A C 1
ATOM 1346 O O . PRO A 1 177 ? -15.194 24.395 -15.263 1.00 42.47 177 PRO A O 1
ATOM 1349 N N . GLU A 1 178 ? -15.347 22.352 -16.212 1.00 38.28 178 GLU A N 1
ATOM 1350 C CA . GLU A 1 178 ? -16.699 22.054 -15.791 1.00 38.28 178 GLU A CA 1
ATOM 1351 C C . GLU A 1 178 ? -16.644 22.160 -14.276 1.00 38.28 178 GLU A C 1
ATOM 1353 O O . GLU A 1 178 ? -15.836 21.497 -13.615 1.00 38.28 178 GLU A O 1
ATOM 1358 N N . THR A 1 179 ? -17.363 23.145 -13.752 1.00 45.69 179 THR A N 1
ATOM 1359 C CA . THR A 1 17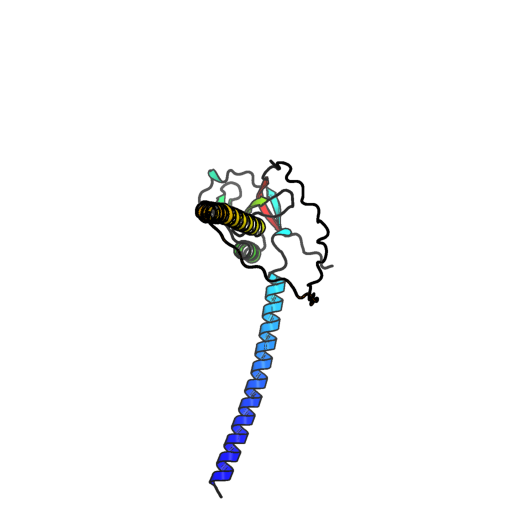9 ? -17.481 23.376 -12.328 1.00 45.69 179 THR A CA 1
ATOM 1360 C C . THR A 1 179 ? -18.122 22.125 -11.767 1.00 45.69 179 THR A C 1
ATOM 1362 O O . THR A 1 179 ? -19.344 22.025 -11.717 1.00 45.69 179 THR A O 1
ATOM 1365 N N . VAL A 1 180 ? -17.291 21.149 -11.392 1.00 48.50 180 VAL A N 1
ATOM 1366 C CA . VAL A 1 180 ? -17.686 20.077 -10.495 1.00 48.50 180 VAL A CA 1
ATOM 1367 C C . VAL A 1 180 ? -18.225 20.825 -9.286 1.00 48.50 180 VAL A C 1
ATOM 1369 O O . VAL A 1 180 ? -17.450 21.586 -8.687 1.00 48.50 180 VAL A O 1
ATOM 1372 N N . PRO A 1 181 ? -19.535 20.731 -8.996 1.00 48.47 181 PRO A N 1
ATOM 1373 C CA . PRO A 1 181 ? -20.117 21.464 -7.892 1.00 48.47 181 PRO A CA 1
ATOM 1374 C C . PRO A 1 181 ? -19.286 21.118 -6.666 1.00 48.47 181 PRO A C 1
ATOM 1376 O O . PRO A 1 181 ? -19.146 19.950 -6.297 1.00 48.47 181 PRO A O 1
ATOM 1379 N N . GLN A 1 182 ? -18.633 22.138 -6.105 1.00 44.53 182 GLN A N 1
ATOM 1380 C CA . GLN A 1 182 ? -18.021 21.996 -4.799 1.00 44.53 182 GLN A CA 1
ATOM 1381 C C . GLN A 1 182 ? -19.158 21.522 -3.897 1.00 44.53 182 GLN A C 1
ATOM 1383 O O . GLN A 1 182 ? -20.195 22.190 -3.901 1.00 44.53 182 GLN A O 1
ATOM 1388 N N . PRO A 1 183 ? -19.028 20.386 -3.183 1.00 47.84 183 PRO A N 1
ATOM 1389 C CA . PRO A 1 183 ? -19.968 20.115 -2.120 1.00 47.84 183 PRO A CA 1
ATOM 1390 C C . PRO A 1 183 ? -19.856 21.319 -1.200 1.00 47.84 183 PRO A C 1
ATOM 1392 O O . PRO A 1 183 ? -18.778 21.630 -0.677 1.00 47.84 183 PRO A O 1
ATOM 1395 N N . GLU A 1 184 ? -20.955 22.061 -1.163 1.00 41.09 184 GLU A N 1
ATOM 1396 C CA . GLU A 1 184 ? -21.165 23.197 -0.302 1.00 41.09 184 GLU A CA 1
ATOM 1397 C C . GLU A 1 184 ? -20.650 22.784 1.066 1.00 41.09 184 GLU A C 1
ATOM 1399 O O . GLU A 1 184 ? -20.955 21.699 1.571 1.00 41.09 184 GLU A O 1
ATOM 1404 N N . VAL A 1 185 ? -19.753 23.599 1.610 1.00 48.69 185 VAL A N 1
ATOM 1405 C CA . VAL A 1 185 ? -19.172 23.395 2.933 1.00 48.69 185 VAL A CA 1
ATOM 1406 C C . VAL A 1 185 ? -20.256 23.747 3.953 1.00 48.69 185 VAL A C 1
ATOM 1408 O O . VAL A 1 185 ? -20.080 24.620 4.798 1.00 48.69 185 VAL A O 1
ATOM 1411 N N . GLU A 1 186 ? -21.412 23.086 3.851 1.00 36.19 186 GLU A N 1
ATOM 1412 C CA . GLU A 1 186 ? -22.312 22.914 4.967 1.00 36.19 186 GLU A CA 1
ATOM 1413 C C . GLU A 1 186 ? -21.455 22.377 6.094 1.00 36.19 186 GLU A C 1
ATOM 1415 O O . GLU A 1 186 ? -20.632 21.472 5.918 1.00 36.19 186 GLU A O 1
ATOM 1420 N N . ALA A 1 187 ? -21.593 23.022 7.240 1.00 41.91 187 ALA A N 1
ATOM 1421 C CA . ALA A 1 187 ? -20.956 22.641 8.472 1.00 41.91 187 ALA A CA 1
ATOM 1422 C C . ALA A 1 187 ? -21.330 21.190 8.798 1.00 41.91 187 ALA A C 1
ATOM 1424 O O . ALA A 1 187 ? -22.257 20.917 9.551 1.00 41.91 187 ALA A O 1
ATOM 1425 N N . MET A 1 188 ? -20.598 20.233 8.233 1.00 42.44 188 MET A N 1
ATOM 1426 C CA . MET A 1 188 ? -20.741 18.832 8.552 1.00 42.44 188 MET A CA 1
ATOM 1427 C C . MET A 1 188 ? -20.030 18.609 9.879 1.00 42.44 188 MET A C 1
ATOM 1429 O O . MET A 1 188 ? -18.960 18.009 9.963 1.00 42.44 188 MET A O 1
ATOM 1433 N N . GLN A 1 189 ? -20.735 18.979 10.943 1.00 38.84 189 GLN A N 1
ATOM 1434 C CA . GLN A 1 189 ? -20.838 18.177 12.159 1.00 38.84 189 GLN A CA 1
ATOM 1435 C C . GLN A 1 189 ? -21.454 16.795 11.833 1.00 38.84 189 GLN A C 1
ATOM 1437 O O . GLN A 1 189 ? -22.316 16.290 12.546 1.00 38.84 189 GLN A O 1
ATOM 1442 N N . GLY A 1 190 ? -21.046 16.183 10.716 1.00 39.38 190 GLY A N 1
ATOM 1443 C CA . GLY A 1 190 ? -21.409 14.831 10.359 1.00 39.38 190 GLY A CA 1
ATOM 1444 C C . GLY A 1 190 ? -20.768 13.944 11.403 1.00 39.38 190 GLY A C 1
ATOM 1445 O O . GLY A 1 190 ? -19.548 13.983 11.567 1.00 39.38 190 GLY A O 1
ATOM 1446 N N . GLN A 1 191 ? -21.605 13.219 12.141 1.00 46.97 191 GLN A N 1
ATOM 1447 C CA . GLN A 1 191 ? -21.212 12.206 13.111 1.00 46.97 191 GLN A CA 1
ATOM 1448 C C . GLN A 1 191 ? -19.956 11.481 12.627 1.00 46.97 191 GLN A C 1
ATOM 1450 O O . GLN A 1 191 ? -19.995 10.720 11.662 1.00 46.97 191 GLN A O 1
ATOM 1455 N N . MET A 1 192 ? -18.821 11.745 13.277 1.00 57.41 192 MET A N 1
ATOM 1456 C CA . MET A 1 192 ? -17.636 10.922 13.095 1.00 57.41 192 MET A CA 1
ATOM 1457 C C . MET A 1 192 ? -17.996 9.539 13.620 1.00 57.41 192 MET A C 1
ATOM 1459 O O . MET A 1 192 ? -18.082 9.326 14.829 1.00 57.41 192 MET A O 1
ATOM 1463 N N . MET A 1 193 ? -18.267 8.609 12.709 1.00 65.88 193 MET A N 1
ATOM 1464 C CA . MET A 1 193 ? -18.619 7.252 13.088 1.00 65.88 193 MET A CA 1
ATOM 1465 C C . MET A 1 193 ? -17.327 6.505 13.397 1.00 65.88 193 MET A C 1
ATOM 1467 O O . MET A 1 193 ? -16.526 6.216 12.504 1.00 65.88 193 MET A O 1
ATOM 1471 N N . VAL A 1 194 ? -17.118 6.211 14.679 1.00 76.75 194 VAL A N 1
ATOM 1472 C CA . VAL A 1 194 ? -16.123 5.227 15.101 1.00 76.75 194 VAL A CA 1
ATOM 1473 C C . VAL A 1 194 ? -16.709 3.861 14.808 1.00 76.75 194 VAL A C 1
ATOM 1475 O O . VAL A 1 194 ? -17.719 3.480 15.397 1.00 76.75 194 VAL A O 1
ATOM 1478 N N . LYS A 1 195 ? -16.084 3.122 13.897 1.00 79.44 195 LYS A N 1
ATOM 1479 C CA . LYS A 1 195 ? -16.407 1.712 13.692 1.00 79.44 195 LYS A CA 1
ATOM 1480 C C . LYS A 1 195 ? -15.344 0.882 14.379 1.00 79.44 195 LYS A C 1
ATOM 1482 O O . LYS A 1 195 ? -14.154 1.124 14.184 1.00 79.44 195 LYS A O 1
ATOM 1487 N N . MET A 1 196 ? -15.781 -0.061 15.204 1.00 81.50 196 MET A N 1
ATOM 1488 C CA . MET A 1 196 ? -14.906 -1.016 15.864 1.00 81.50 196 MET A CA 1
ATOM 1489 C C . MET A 1 196 ? -15.544 -2.398 15.857 1.00 81.50 196 MET A C 1
ATOM 1491 O O . MET A 1 196 ? -16.733 -2.516 16.144 1.00 81.50 196 MET A O 1
ATOM 1495 N N . GLY A 1 197 ? -14.772 -3.434 15.543 1.00 78.00 197 GLY A N 1
ATOM 1496 C CA . GLY A 1 197 ? -15.256 -4.812 15.500 1.00 78.00 197 GLY A CA 1
ATOM 1497 C C . GLY A 1 197 ? -14.518 -5.673 14.482 1.00 78.00 197 GLY A C 1
ATOM 1498 O O . GLY A 1 197 ? -13.520 -5.229 13.911 1.00 78.00 197 GLY A O 1
ATOM 1499 N N . ASP A 1 198 ? -14.987 -6.903 14.265 1.00 67.81 198 ASP A N 1
ATOM 1500 C CA . ASP A 1 198 ? -14.317 -7.799 13.318 1.00 67.81 198 ASP A CA 1
ATOM 1501 C C . ASP A 1 198 ? -14.542 -7.352 11.874 1.00 67.81 198 ASP A C 1
ATOM 1503 O O . ASP A 1 198 ? -15.649 -6.969 11.479 1.00 67.81 198 ASP A O 1
ATOM 1507 N N . VAL A 1 199 ? -13.470 -7.425 11.090 1.00 75.94 199 VAL A N 1
ATOM 1508 C CA . VAL A 1 199 ? -13.486 -7.126 9.661 1.00 75.94 199 VAL A CA 1
ATOM 1509 C C . VAL A 1 199 ? -14.139 -8.264 8.885 1.00 75.94 199 VAL A C 1
ATOM 1511 O O . VAL A 1 199 ? -13.817 -9.434 9.070 1.00 75.94 199 VAL A O 1
ATOM 1514 N N . ALA A 1 200 ? -15.014 -7.896 7.956 1.00 72.62 200 ALA A N 1
ATOM 1515 C CA . ALA A 1 200 ? -15.317 -8.698 6.785 1.00 72.62 200 ALA A CA 1
ATOM 1516 C C . ALA A 1 200 ? -14.852 -7.940 5.538 1.00 72.62 200 ALA A C 1
ATOM 1518 O O . ALA A 1 200 ? -15.001 -6.717 5.445 1.00 72.62 200 ALA A O 1
ATOM 1519 N N . VAL A 1 201 ? -14.265 -8.681 4.603 1.00 65.56 201 VAL A N 1
ATOM 1520 C CA . VAL A 1 201 ? -13.935 -8.198 3.263 1.00 65.56 201 VAL A CA 1
ATOM 1521 C C . VAL A 1 201 ? -15.005 -8.762 2.341 1.00 65.56 201 VAL A C 1
ATOM 1523 O O . VAL A 1 201 ? -15.127 -9.983 2.234 1.00 65.56 201 VAL A O 1
ATOM 1526 N N . ASP A 1 202 ? -15.796 -7.889 1.721 1.00 59.44 202 ASP A N 1
ATOM 1527 C CA . ASP A 1 202 ? -16.752 -8.327 0.705 1.00 59.44 202 ASP A CA 1
ATOM 1528 C C . ASP A 1 202 ? -15.959 -8.911 -0.489 1.00 59.44 202 ASP A C 1
ATOM 1530 O O . ASP A 1 202 ? -14.955 -8.309 -0.899 1.00 59.44 202 ASP A O 1
ATOM 1534 N N . PRO A 1 203 ? -16.343 -10.078 -1.046 1.00 52.41 203 PRO A N 1
ATOM 1535 C CA . PRO A 1 203 ? -15.722 -10.597 -2.258 1.00 52.41 203 PRO A CA 1
ATOM 1536 C C . PRO A 1 203 ? -15.806 -9.550 -3.369 1.00 52.41 203 PRO A C 1
ATOM 1538 O O . PRO A 1 203 ? -16.861 -8.958 -3.590 1.00 52.41 203 PRO A O 1
ATOM 1541 N N . ILE A 1 204 ? -14.697 -9.320 -4.070 1.00 51.59 204 ILE A N 1
ATOM 1542 C CA . ILE A 1 204 ? -14.700 -8.469 -5.259 1.00 51.59 204 ILE A CA 1
ATOM 1543 C C . ILE A 1 204 ? -15.482 -9.242 -6.326 1.00 51.59 204 ILE A C 1
ATOM 1545 O O . ILE A 1 204 ? -14.978 -10.234 -6.849 1.00 51.59 204 ILE A O 1
ATOM 1549 N N . GLU A 1 205 ? -16.729 -8.845 -6.588 1.00 41.94 205 GLU A N 1
ATOM 1550 C CA . GLU A 1 205 ? -17.490 -9.349 -7.732 1.00 41.94 205 GLU A CA 1
ATOM 1551 C C . GLU A 1 205 ? -16.724 -8.973 -9.006 1.00 41.94 205 GLU A C 1
ATOM 1553 O O . GLU A 1 205 ? -16.563 -7.794 -9.326 1.00 41.94 205 GLU A O 1
ATOM 1558 N N . ASP A 1 206 ? -16.194 -9.991 -9.681 1.00 39.56 206 ASP A N 1
ATOM 1559 C CA . ASP A 1 206 ? -15.489 -9.875 -10.955 1.00 39.56 206 ASP A CA 1
ATOM 1560 C C . ASP A 1 206 ? -16.520 -9.451 -12.016 1.00 39.56 206 ASP A C 1
ATOM 1562 O O . ASP A 1 206 ? -17.431 -10.218 -12.345 1.00 39.56 206 ASP A O 1
ATOM 1566 N N . ARG A 1 207 ? -16.448 -8.194 -12.470 1.00 34.78 207 ARG A N 1
ATOM 1567 C CA . ARG A 1 207 ? -17.335 -7.619 -13.491 1.00 34.78 207 ARG A CA 1
ATOM 1568 C C . ARG A 1 207 ? -16.555 -7.233 -14.734 1.00 34.78 207 ARG A C 1
ATOM 1570 O O . ARG A 1 207 ? -15.520 -6.550 -14.580 1.00 34.78 207 ARG A O 1
#